Protein AF-A0A7Y5K9E3-F1 (afdb_monomer_lite)

Foldseek 3Di:
DVVVCCVALVVLLVLLCQLQVVLNVCLVVLQVQLVVLVVVLVPDPCVPDPVNVVSNVSSVVSVLSSLLSVLQSVVSSLCVVCRVVSCVVDSPNNRGPVVQLLSVLVSLLVVLLVQLVVLLVQLVVLVVCCVVDVVVSLVSVLRSLVSNLVSLVVSLVSVVSNLVSDDPVLSVCCVPPPPLNVVLVVLLNVLSVVLNVLSVVLNPDPHSVVSSVVSVVSSVVNVVSVVVNVVSSSCVSCVVPDDPVVDDDPDPVVVVVVVVVVVVVVVVVVVVVCCVPPPPPDDPPDD

Sequence (287 aa):
PLLFLQVLYGQFFYSSSIIVGAPWFLVIVFLTLAYYGFYLVAFKQDVHSTRTGWLLVLSLALIFVIGFFYSNNLTLMLTPEKWAAKYHTDPSGWNLNLSEATLVARFLHFMVAALAIGSLFVAFVGLLHWKKDAGHARFLIRFGGRGFLYLTMLQIAVGLWFLISLPREKMMLYMGQNLLATVALFIGIMGALAAIFVMMEALRKHDPRKGFYLASGMALLIVVFMAIMREILQDAYLAEYFKPANFAVKTQWDVLVLFLALFLGGVGLWLAMIKRYFFSPKLRVES

Radius of gyration: 22.68 Å; chains: 1; bounding box: 57×47×74 Å

pLDDT: mean 91.34, std 10.44, range [37.12, 98.62]

Secondary structure (DSSP, 8-state):
-HHHHHHHHHHHHHHHHHHTHHHHHHHHHHHHHHHHHHHHHHT-S-TT-HHHHHHHHHHHHHHHHHHHHHHHHHHHHT-GGGHHHHHHH-TTS----TT-TTHHHHHHHHHHHHHHHHHHHHHHHHHHHTTT-HHHHHHHHHHHHHHHHHHHHHHHHHHHHHHHHS-HHHHHGGGTTSHHHHHHHHHHHHHHHHHHHHHHHHHHSS--HHHHHHHHHHHHHHHHHHHHHHHHHHHHHHTTT--GGGS-----HHHHHHHHHHHHHHHHHHHHHHIIIIISPP-----

Structure (mmCIF, N/CA/C/O backbone):
data_AF-A0A7Y5K9E3-F1
#
_entry.id   AF-A0A7Y5K9E3-F1
#
loop_
_atom_site.group_PDB
_atom_site.id
_atom_site.type_symbol
_atom_site.label_atom_id
_atom_site.label_alt_id
_atom_site.label_comp_id
_atom_site.label_asym_id
_atom_site.label_entity_id
_atom_site.label_seq_id
_atom_site.pdbx_PDB_ins_code
_atom_site.Cartn_x
_atom_site.Cartn_y
_atom_site.Cartn_z
_atom_site.occupancy
_atom_site.B_iso_or_equiv
_atom_site.auth_seq_id
_atom_site.auth_comp_id
_atom_site.auth_asym_id
_atom_site.auth_atom_id
_atom_site.pdbx_PDB_model_num
ATOM 1 N N . PRO A 1 1 ? 5.024 -14.857 1.537 1.00 60.78 1 PRO A N 1
ATOM 2 C CA . PRO A 1 1 ? 4.987 -13.796 0.495 1.00 60.78 1 PRO A CA 1
ATOM 3 C C . PRO A 1 1 ? 6.355 -13.520 -0.142 1.00 60.78 1 PRO A C 1
ATOM 5 O O . PRO A 1 1 ? 6.481 -13.691 -1.346 1.00 60.78 1 PRO A O 1
ATOM 8 N N . LEU A 1 2 ? 7.376 -13.158 0.651 1.00 71.69 2 LEU A N 1
ATOM 9 C CA . LEU A 1 2 ? 8.717 -12.845 0.131 1.00 71.69 2 LEU A CA 1
ATOM 10 C C . LEU A 1 2 ? 9.363 -14.042 -0.587 1.00 71.69 2 LEU A C 1
ATOM 12 O O . LEU A 1 2 ? 9.944 -13.871 -1.646 1.00 71.69 2 LEU A O 1
ATOM 16 N N . LEU A 1 3 ? 9.161 -15.257 -0.066 1.00 71.62 3 LEU A N 1
ATOM 17 C CA . LEU A 1 3 ? 9.642 -16.497 -0.683 1.00 71.62 3 LEU A CA 1
ATOM 18 C C . LEU A 1 3 ? 9.066 -16.708 -2.096 1.00 71.62 3 LEU A C 1
ATOM 20 O O . LEU A 1 3 ? 9.810 -17.008 -3.017 1.00 71.62 3 LEU A O 1
ATOM 24 N N . PHE A 1 4 ? 7.767 -16.466 -2.303 1.00 76.69 4 PHE A N 1
ATOM 25 C CA . PHE A 1 4 ? 7.158 -16.549 -3.639 1.00 76.69 4 PHE A CA 1
ATOM 26 C C . PHE A 1 4 ? 7.681 -15.460 -4.582 1.00 76.69 4 PHE A C 1
ATOM 28 O O . PHE A 1 4 ? 7.971 -15.742 -5.741 1.00 76.69 4 PHE A O 1
ATOM 35 N N . LEU A 1 5 ? 7.853 -14.231 -4.079 1.00 80.50 5 LEU A N 1
ATOM 36 C CA . LEU A 1 5 ? 8.451 -13.141 -4.852 1.00 80.50 5 LEU A CA 1
ATOM 37 C C . LEU A 1 5 ? 9.888 -13.481 -5.271 1.00 80.50 5 LEU A C 1
ATOM 39 O O . LEU A 1 5 ? 10.264 -13.216 -6.403 1.00 80.50 5 LEU A O 1
ATOM 43 N N . GLN A 1 6 ? 10.671 -14.097 -4.384 1.00 80.38 6 GLN A N 1
ATOM 44 C CA . GLN A 1 6 ? 12.040 -14.526 -4.670 1.00 80.38 6 GLN A CA 1
ATOM 45 C C . GLN A 1 6 ? 12.098 -15.679 -5.674 1.00 80.38 6 GLN A C 1
ATOM 47 O O . GLN A 1 6 ? 12.986 -15.694 -6.517 1.00 80.38 6 GLN A O 1
ATOM 52 N N . VAL A 1 7 ? 11.155 -16.621 -5.618 1.00 80.00 7 VAL A N 1
ATOM 53 C CA . VAL A 1 7 ? 11.092 -17.727 -6.584 1.00 80.00 7 VAL A CA 1
ATOM 54 C C . VAL A 1 7 ? 10.730 -17.224 -7.984 1.00 80.00 7 VAL A C 1
ATOM 56 O O . VAL A 1 7 ? 11.320 -17.672 -8.960 1.00 80.00 7 VAL A O 1
ATOM 59 N N . LEU A 1 8 ? 9.779 -16.290 -8.093 1.00 81.50 8 LEU A N 1
ATOM 60 C CA . LEU A 1 8 ? 9.275 -15.820 -9.390 1.00 81.50 8 LEU A CA 1
ATOM 61 C C . LEU A 1 8 ? 10.091 -14.661 -9.978 1.00 81.50 8 LEU A C 1
ATOM 63 O O . LEU A 1 8 ? 10.344 -14.622 -11.177 1.00 81.50 8 LEU A O 1
ATOM 67 N N . TYR A 1 9 ? 10.504 -13.714 -9.138 1.00 87.06 9 TYR A N 1
ATOM 68 C CA . TYR A 1 9 ? 11.128 -12.452 -9.542 1.00 87.06 9 TYR A CA 1
ATOM 69 C C . TYR A 1 9 ? 12.437 -12.193 -8.782 1.00 87.06 9 TYR A C 1
ATOM 71 O O . TYR A 1 9 ? 12.834 -11.041 -8.603 1.00 87.06 9 TYR A O 1
ATOM 79 N N . GLY A 1 10 ? 13.118 -13.251 -8.326 1.00 86.38 10 GLY A N 1
ATOM 80 C CA . GLY A 1 10 ? 14.333 -13.161 -7.514 1.00 86.38 10 GLY A CA 1
ATOM 81 C C . GLY A 1 10 ? 15.403 -12.274 -8.135 1.00 86.38 10 GLY A C 1
ATOM 82 O O . GLY A 1 10 ? 15.883 -11.363 -7.472 1.00 86.38 10 GLY A O 1
ATOM 83 N N . GLN A 1 11 ? 15.700 -12.454 -9.422 1.00 89.25 11 GLN A N 1
ATOM 84 C CA . GLN A 1 11 ? 16.669 -11.637 -10.158 1.00 89.25 11 GLN A CA 1
ATOM 85 C C . GLN A 1 11 ? 16.326 -10.140 -10.168 1.00 89.25 11 GLN A C 1
ATOM 87 O O . GLN A 1 11 ? 17.229 -9.309 -10.167 1.00 89.25 11 GLN A O 1
ATOM 92 N N . PHE A 1 12 ? 15.038 -9.788 -10.136 1.00 92.88 12 PHE A N 1
ATOM 93 C CA . PHE A 1 12 ? 14.605 -8.394 -10.092 1.00 92.88 12 PHE A CA 1
ATOM 94 C C . PHE A 1 12 ? 14.685 -7.829 -8.685 1.00 92.88 12 PHE A C 1
ATOM 96 O O . PHE A 1 12 ? 15.255 -6.762 -8.466 1.00 92.88 12 PHE A O 1
ATOM 103 N N . PHE A 1 13 ? 14.140 -8.573 -7.728 1.00 92.19 13 PHE A N 1
ATOM 104 C CA . PHE A 1 13 ? 14.055 -8.138 -6.346 1.00 92.19 13 PHE A CA 1
ATOM 105 C C . PHE A 1 13 ? 15.434 -8.040 -5.681 1.00 92.19 13 PHE A C 1
ATOM 107 O O . PHE A 1 13 ? 15.695 -7.091 -4.949 1.00 92.19 13 PHE A O 1
ATOM 114 N N . TYR A 1 14 ? 16.337 -8.991 -5.948 1.00 91.94 14 TYR A N 1
ATOM 115 C CA . TYR A 1 14 ? 17.681 -8.977 -5.366 1.00 91.94 14 TYR A CA 1
ATOM 116 C C . TYR A 1 14 ? 18.523 -7.826 -5.917 1.00 91.94 14 TYR A C 1
ATOM 118 O O . TYR A 1 14 ? 19.145 -7.101 -5.143 1.00 91.94 14 TYR A O 1
ATOM 126 N N . SER A 1 15 ? 18.509 -7.620 -7.238 1.00 93.62 15 SER A N 1
ATOM 127 C CA . SER A 1 15 ? 19.268 -6.537 -7.869 1.00 93.62 15 SER A CA 1
ATOM 128 C C . SER A 1 15 ? 18.779 -5.165 -7.414 1.00 93.62 15 SER A C 1
ATOM 130 O O . SER A 1 15 ? 19.596 -4.319 -7.048 1.00 93.62 15 SER A O 1
ATOM 132 N N . SER A 1 16 ? 17.460 -4.946 -7.349 1.00 94.69 16 SER A N 1
ATOM 133 C CA . SER A 1 16 ? 16.925 -3.686 -6.833 1.00 94.69 16 SER A CA 1
ATOM 134 C C . SER A 1 16 ? 17.296 -3.477 -5.361 1.00 94.69 16 SER A C 1
ATOM 136 O O . SER A 1 16 ? 17.734 -2.386 -4.999 1.00 94.69 16 SER A O 1
ATOM 138 N N . SER A 1 17 ? 17.219 -4.526 -4.533 1.00 93.38 17 SER A N 1
ATOM 139 C CA . SER A 1 17 ? 17.590 -4.465 -3.115 1.00 93.38 17 SER A CA 1
ATOM 140 C C . SER A 1 17 ? 19.067 -4.142 -2.895 1.00 93.38 17 SER A C 1
ATOM 142 O O . SER A 1 17 ? 19.371 -3.438 -1.939 1.00 93.38 17 SER A O 1
ATOM 144 N N . ILE A 1 18 ? 19.977 -4.610 -3.758 1.00 94.00 18 ILE A N 1
ATOM 145 C CA . ILE A 1 18 ? 21.410 -4.276 -3.675 1.00 94.00 18 ILE A CA 1
ATOM 146 C C . ILE A 1 18 ? 21.635 -2.781 -3.935 1.00 94.00 18 ILE A C 1
ATOM 148 O O . ILE A 1 18 ? 22.363 -2.129 -3.188 1.00 94.00 18 ILE A O 1
ATOM 152 N N . ILE A 1 19 ? 20.972 -2.213 -4.947 1.00 94.94 19 ILE A N 1
ATOM 153 C CA . ILE A 1 19 ? 21.117 -0.792 -5.306 1.00 94.94 19 ILE A CA 1
ATOM 154 C C . ILE A 1 19 ? 20.653 0.130 -4.166 1.00 94.94 19 ILE A C 1
ATOM 156 O O . ILE A 1 19 ? 21.254 1.181 -3.937 1.00 94.94 19 ILE A O 1
ATOM 160 N N . VAL A 1 20 ? 19.617 -0.275 -3.422 1.00 95.81 20 VAL A N 1
ATOM 161 C CA . VAL A 1 20 ? 19.128 0.427 -2.219 1.00 95.81 20 VAL A CA 1
ATOM 162 C C . VAL A 1 20 ? 19.513 -0.287 -0.917 1.00 95.81 20 VAL A C 1
ATOM 164 O O . VAL A 1 20 ? 18.763 -0.249 0.062 1.00 95.81 20 VAL A O 1
ATOM 167 N N . GLY A 1 21 ? 20.672 -0.952 -0.896 1.00 95.19 21 GLY A N 1
ATOM 168 C CA . GLY A 1 21 ? 21.091 -1.826 0.201 1.00 95.19 21 GLY A CA 1
ATOM 169 C C . GLY A 1 21 ? 21.066 -1.165 1.580 1.00 95.19 21 GLY A C 1
ATOM 170 O O . GLY A 1 21 ? 20.554 -1.756 2.531 1.00 95.19 21 GLY A O 1
ATOM 171 N N . ALA A 1 22 ? 21.544 0.075 1.709 1.00 95.62 22 ALA A N 1
ATOM 172 C CA . ALA A 1 22 ? 21.582 0.758 3.003 1.00 95.62 22 ALA A CA 1
ATOM 173 C C . ALA A 1 22 ? 20.168 1.064 3.553 1.00 95.62 22 ALA A C 1
ATOM 175 O O . ALA A 1 22 ? 19.856 0.603 4.657 1.00 95.62 22 ALA A O 1
ATOM 176 N N . PRO A 1 23 ? 19.260 1.724 2.800 1.00 95.56 23 PRO A N 1
ATOM 177 C CA . PRO A 1 23 ? 17.845 1.819 3.162 1.00 95.56 23 PRO A CA 1
ATOM 178 C C . PRO A 1 23 ? 17.195 0.465 3.469 1.00 95.56 23 PRO A C 1
ATOM 180 O O . PRO A 1 23 ? 16.407 0.361 4.408 1.00 95.56 23 PRO A O 1
ATOM 183 N N . TRP A 1 24 ? 17.540 -0.585 2.716 1.00 93.69 24 TRP A N 1
ATOM 184 C CA . TRP A 1 24 ? 16.993 -1.926 2.918 1.00 93.69 24 TRP A CA 1
ATOM 185 C C . TRP A 1 24 ? 17.370 -2.517 4.283 1.00 93.69 24 TRP A C 1
ATOM 187 O O . TRP A 1 24 ? 16.498 -3.022 4.989 1.00 93.69 24 TRP A O 1
ATOM 197 N N . PHE A 1 25 ? 18.630 -2.396 4.714 1.00 93.94 25 PHE A N 1
ATOM 198 C CA . PHE A 1 25 ? 19.047 -2.831 6.054 1.00 93.94 25 PHE A CA 1
ATOM 199 C C . PHE A 1 25 ? 18.438 -1.974 7.171 1.00 93.94 25 PHE A C 1
ATOM 201 O O . PHE A 1 25 ? 18.040 -2.504 8.214 1.00 93.94 25 PHE A O 1
ATOM 208 N N . LEU A 1 26 ? 18.290 -0.664 6.946 1.00 96.88 26 LEU A N 1
ATOM 209 C CA . LEU A 1 26 ? 17.667 0.247 7.912 1.00 96.88 26 LEU A CA 1
ATOM 210 C C . LEU A 1 26 ? 16.204 -0.089 8.210 1.00 96.88 26 LEU A C 1
ATOM 212 O O . LEU A 1 26 ? 15.725 0.260 9.288 1.00 96.88 26 LEU A O 1
ATOM 216 N N . VAL A 1 27 ? 15.508 -0.816 7.327 1.00 96.38 27 VAL A N 1
ATOM 217 C CA . VAL A 1 27 ? 14.154 -1.320 7.605 1.00 96.38 27 VAL A CA 1
ATOM 218 C C . VAL A 1 27 ? 14.109 -2.077 8.932 1.00 96.38 27 VAL A C 1
ATOM 220 O O . VAL A 1 27 ? 13.197 -1.844 9.720 1.00 96.38 27 VAL A O 1
ATOM 223 N N . ILE A 1 28 ? 15.086 -2.946 9.214 1.00 95.69 28 ILE A N 1
ATOM 224 C CA . ILE A 1 28 ? 15.110 -3.745 10.451 1.00 95.69 28 ILE A CA 1
ATOM 225 C C . ILE A 1 28 ? 15.300 -2.836 11.670 1.00 95.69 28 ILE A C 1
ATOM 227 O O . ILE A 1 28 ? 14.608 -2.993 12.680 1.00 95.69 28 ILE A O 1
ATOM 231 N N . VAL A 1 29 ? 16.200 -1.856 11.563 1.00 97.56 29 VAL A N 1
ATOM 232 C CA . VAL A 1 29 ? 16.480 -0.887 12.631 1.00 97.56 29 VAL A CA 1
ATOM 233 C C . VAL A 1 29 ? 15.234 -0.056 12.931 1.00 97.56 29 VAL A C 1
ATOM 235 O O . VAL A 1 29 ? 14.782 -0.005 14.074 1.00 97.56 29 VAL A O 1
ATOM 238 N N . PHE A 1 30 ? 14.626 0.542 11.907 1.00 98.12 30 PHE A N 1
ATOM 239 C CA . PHE A 1 30 ? 13.433 1.373 12.059 1.00 98.12 30 PHE A CA 1
ATOM 240 C C . PHE A 1 30 ? 12.228 0.574 12.538 1.00 98.12 30 PHE A C 1
ATOM 242 O O . PHE A 1 30 ? 11.471 1.069 13.369 1.00 98.12 30 PHE A O 1
ATOM 249 N N . LEU A 1 31 ? 12.076 -0.672 12.084 1.00 97.69 31 LEU A N 1
ATOM 250 C CA . LEU A 1 31 ? 11.005 -1.550 12.542 1.00 97.69 31 LEU A CA 1
ATOM 251 C C . LEU A 1 31 ? 11.158 -1.844 14.033 1.00 97.69 31 LEU A C 1
ATOM 253 O O . LEU A 1 31 ? 10.194 -1.720 14.785 1.00 97.69 31 LEU A O 1
ATOM 257 N N . THR A 1 32 ? 12.375 -2.174 14.466 1.00 97.62 32 THR A N 1
ATOM 258 C CA . THR A 1 32 ? 12.688 -2.430 15.875 1.00 97.62 32 THR A CA 1
ATOM 259 C C . THR A 1 32 ? 12.351 -1.208 16.726 1.00 97.62 32 THR A C 1
ATOM 261 O O . THR A 1 32 ? 11.576 -1.315 17.676 1.00 97.62 32 THR A O 1
ATOM 264 N N . LEU A 1 33 ? 12.849 -0.028 16.345 1.00 97.62 33 LEU A N 1
ATOM 265 C CA . LEU A 1 33 ? 12.574 1.225 17.053 1.00 97.62 33 LEU A CA 1
ATOM 266 C C . LEU A 1 33 ? 11.075 1.558 17.100 1.00 97.62 33 LEU A C 1
ATOM 268 O O . LEU A 1 33 ? 10.573 1.945 18.156 1.00 97.62 33 LEU A O 1
ATOM 272 N N . ALA A 1 34 ? 10.348 1.361 15.996 1.00 97.38 34 ALA A N 1
ATOM 273 C CA . ALA A 1 34 ? 8.907 1.588 15.940 1.00 97.38 34 ALA A CA 1
ATOM 274 C C . ALA A 1 34 ? 8.147 0.664 16.903 1.00 97.38 34 ALA A C 1
ATOM 276 O O . ALA A 1 34 ? 7.291 1.134 17.650 1.00 97.38 34 ALA A O 1
ATOM 277 N N . TYR A 1 35 ? 8.484 -0.630 16.947 1.00 96.06 35 TYR A N 1
ATOM 278 C CA . TYR A 1 35 ? 7.860 -1.570 17.884 1.00 96.06 35 TYR A CA 1
ATOM 279 C C . TYR A 1 35 ? 8.147 -1.219 19.341 1.00 96.06 35 TYR A C 1
ATOM 281 O O . TYR A 1 35 ? 7.222 -1.232 20.151 1.00 96.06 35 TYR A O 1
ATOM 289 N N . TYR A 1 36 ? 9.388 -0.861 19.683 1.00 95.19 36 TYR A N 1
ATOM 290 C CA . TYR A 1 36 ? 9.697 -0.381 21.031 1.00 95.19 36 TYR A CA 1
ATOM 291 C C . TYR A 1 36 ? 8.867 0.854 21.386 1.00 95.19 36 TYR A C 1
ATOM 293 O O . TYR A 1 36 ? 8.292 0.908 22.471 1.00 95.19 36 TYR A O 1
ATOM 301 N N . GLY A 1 37 ? 8.742 1.812 20.467 1.00 94.56 37 GLY A N 1
ATOM 302 C CA . GLY A 1 37 ? 7.892 2.981 20.663 1.00 94.56 37 GLY A CA 1
ATOM 303 C C . GLY A 1 37 ? 6.418 2.619 20.880 1.00 94.56 37 GLY A C 1
ATOM 304 O O . GLY A 1 37 ? 5.815 3.094 21.843 1.00 94.56 37 GLY A O 1
ATOM 305 N N . PHE A 1 38 ? 5.855 1.708 20.077 1.00 94.06 38 PHE A N 1
ATOM 306 C CA . PHE A 1 38 ? 4.488 1.216 20.274 1.00 94.06 38 PHE A CA 1
ATOM 307 C C . PHE A 1 38 ? 4.305 0.496 21.613 1.00 94.06 38 PHE A C 1
ATOM 309 O O . PHE A 1 38 ? 3.308 0.740 22.290 1.00 94.06 38 PHE A O 1
ATOM 316 N N . TYR A 1 39 ? 5.258 -0.335 22.043 1.00 92.38 39 TYR A N 1
ATOM 317 C CA . TYR A 1 39 ? 5.188 -1.000 23.347 1.00 92.38 39 TYR A CA 1
ATOM 318 C C . TYR A 1 39 ? 5.276 -0.009 24.508 1.00 92.38 39 TYR A C 1
ATOM 320 O O . TYR A 1 39 ? 4.501 -0.112 25.458 1.00 92.38 39 TYR A O 1
ATOM 328 N N . LEU A 1 40 ? 6.160 0.987 24.424 1.00 91.25 40 LEU A N 1
ATOM 329 C CA . LEU A 1 40 ? 6.262 2.038 25.439 1.00 91.25 40 LEU A CA 1
ATOM 330 C C . LEU A 1 40 ? 4.966 2.844 25.565 1.00 91.25 40 LEU A C 1
ATOM 332 O O . LEU A 1 40 ? 4.612 3.252 26.669 1.00 91.25 40 LEU A O 1
ATOM 336 N N . VAL A 1 41 ? 4.258 3.068 24.456 1.00 90.19 41 VAL A N 1
ATOM 337 C CA . VAL A 1 41 ? 2.938 3.713 24.464 1.00 90.19 41 VAL A CA 1
ATOM 338 C C . VAL A 1 41 ? 1.874 2.775 25.039 1.00 90.19 41 VAL A C 1
ATOM 340 O O . VAL A 1 41 ? 1.098 3.196 25.890 1.00 90.19 41 VAL A O 1
ATOM 343 N N . ALA A 1 42 ? 1.852 1.507 24.622 1.00 87.81 42 ALA A N 1
ATOM 344 C CA . ALA A 1 42 ? 0.820 0.546 25.006 1.00 87.81 42 ALA A CA 1
ATOM 345 C C . ALA A 1 42 ? 0.863 0.140 26.491 1.00 87.81 42 ALA A C 1
ATOM 347 O O . ALA A 1 42 ? -0.185 -0.103 27.082 1.00 87.81 42 ALA A O 1
ATOM 348 N N . PHE A 1 43 ? 2.053 0.062 27.097 1.00 85.75 43 PHE A N 1
ATOM 349 C CA . PHE A 1 43 ? 2.223 -0.343 28.501 1.00 85.75 43 PHE A CA 1
ATOM 350 C C . PHE A 1 43 ? 2.290 0.829 29.488 1.00 85.75 43 PHE A C 1
ATOM 352 O O . PHE A 1 43 ? 2.373 0.611 30.698 1.00 85.75 43 PHE A O 1
ATOM 359 N N . LYS A 1 44 ? 2.255 2.077 29.010 1.00 82.56 44 LYS A N 1
ATOM 360 C CA . LYS A 1 44 ? 2.213 3.243 29.894 1.00 82.56 44 LYS A CA 1
ATOM 361 C C . LYS A 1 44 ? 0.813 3.456 30.463 1.00 82.56 44 LYS A C 1
ATOM 363 O O . LYS A 1 44 ? -0.171 3.440 29.736 1.00 82.56 44 LYS A O 1
ATOM 368 N N . GLN A 1 45 ? 0.749 3.745 31.762 1.00 67.00 45 GLN A N 1
ATOM 369 C CA . GLN A 1 45 ? -0.505 4.066 32.453 1.00 67.00 45 GLN A CA 1
ATOM 370 C C . GLN A 1 45 ? -0.982 5.505 32.190 1.00 67.00 45 GLN A C 1
ATOM 372 O O . GLN A 1 45 ? -2.181 5.765 32.215 1.00 67.00 45 GLN A O 1
ATOM 377 N N . ASP A 1 46 ? -0.064 6.430 31.888 1.00 71.31 46 ASP A N 1
ATOM 378 C CA . ASP A 1 46 ? -0.394 7.823 31.569 1.00 71.31 46 ASP A CA 1
ATOM 379 C C . ASP A 1 46 ? -0.539 8.031 30.052 1.00 71.31 46 ASP A C 1
ATOM 381 O O . ASP A 1 46 ? 0.403 8.386 29.327 1.00 71.31 46 ASP A O 1
ATOM 385 N N . VAL A 1 47 ? -1.753 7.761 29.577 1.00 66.62 47 VAL A N 1
ATOM 386 C CA . VAL A 1 47 ? -2.150 7.834 28.164 1.00 66.62 47 VAL A CA 1
ATOM 387 C C . VAL A 1 47 ? -2.259 9.289 27.675 1.00 66.62 47 VAL A C 1
ATOM 389 O O . VAL A 1 47 ? -2.340 9.521 26.473 1.00 66.62 47 VAL A O 1
ATOM 392 N N . HIS A 1 48 ? -2.268 10.289 28.567 1.00 74.12 48 HIS A N 1
ATOM 393 C CA . HIS A 1 48 ? -2.527 11.695 28.211 1.00 74.12 48 HIS A CA 1
ATOM 394 C C . HIS A 1 48 ? -1.265 12.567 28.171 1.00 74.12 48 HIS A C 1
ATOM 396 O O . HIS A 1 48 ? -1.327 13.742 27.813 1.00 74.12 48 HIS A O 1
ATOM 402 N N . SER A 1 49 ? -0.095 11.997 28.463 1.00 84.94 49 SER A N 1
ATOM 403 C CA . SER A 1 49 ? 1.172 12.719 28.363 1.00 84.94 49 SER A CA 1
ATOM 404 C C . SER A 1 49 ? 1.521 13.094 26.913 1.00 84.94 49 SER A C 1
ATOM 406 O O . SER A 1 49 ? 1.608 12.231 26.033 1.00 84.94 49 SER A O 1
ATOM 408 N N . THR A 1 50 ? 1.862 14.367 26.677 1.00 86.00 50 THR A N 1
ATOM 409 C CA . THR A 1 50 ? 2.370 14.887 25.388 1.00 86.00 50 THR A CA 1
ATOM 410 C C . THR A 1 50 ? 3.548 14.070 24.852 1.00 86.00 50 THR A C 1
ATOM 412 O O . THR A 1 50 ? 3.674 13.850 23.647 1.00 86.00 50 THR A O 1
ATOM 415 N N . ARG A 1 51 ? 4.404 13.554 25.745 1.00 87.19 51 ARG A N 1
ATOM 416 C CA . ARG A 1 51 ? 5.543 12.703 25.375 1.00 87.19 51 ARG A CA 1
ATOM 417 C C . ARG A 1 51 ? 5.089 11.370 24.778 1.00 87.19 51 ARG A C 1
ATOM 419 O O . ARG A 1 51 ? 5.696 10.904 23.820 1.00 87.19 51 ARG A O 1
ATOM 426 N N . THR A 1 52 ? 4.035 10.766 25.325 1.00 87.69 52 THR A N 1
ATOM 427 C CA . THR A 1 52 ? 3.443 9.525 24.801 1.00 87.69 52 THR A CA 1
ATOM 428 C C . THR A 1 52 ? 2.871 9.758 23.398 1.00 87.69 52 THR A C 1
ATOM 430 O O . THR A 1 52 ? 3.101 8.946 22.505 1.00 87.69 52 THR A O 1
ATOM 433 N N . GLY A 1 53 ? 2.231 10.912 23.169 1.00 89.19 53 GLY A N 1
ATOM 434 C CA . GLY A 1 53 ? 1.767 11.328 21.841 1.00 89.19 53 GLY A CA 1
ATOM 435 C C . GLY A 1 53 ? 2.901 11.449 20.815 1.00 89.19 53 GLY A C 1
ATOM 436 O O . GLY A 1 53 ? 2.828 10.846 19.745 1.00 89.19 53 GLY A O 1
ATOM 437 N N . TRP A 1 54 ? 3.990 12.149 21.151 1.00 92.50 54 TRP A N 1
ATOM 438 C CA . TRP A 1 54 ? 5.152 12.267 20.256 1.00 92.50 54 TRP A CA 1
ATOM 439 C C . TRP A 1 54 ? 5.831 10.927 19.962 1.00 92.50 54 TRP A C 1
ATOM 441 O O . TRP A 1 54 ? 6.240 10.694 18.827 1.00 92.50 54 TRP A O 1
ATOM 451 N N . LEU A 1 55 ? 5.919 10.025 20.946 1.00 93.44 55 LEU A N 1
ATOM 452 C CA . LEU A 1 55 ? 6.448 8.674 20.734 1.00 93.44 55 LEU A CA 1
ATOM 453 C C . LEU A 1 55 ? 5.591 7.874 19.746 1.00 93.44 55 LEU A C 1
ATOM 455 O O . LEU A 1 55 ? 6.140 7.186 18.885 1.00 93.44 55 LEU A O 1
ATOM 459 N N . LEU A 1 56 ? 4.263 7.988 19.828 1.00 93.12 56 LEU A N 1
ATOM 460 C CA . LEU A 1 56 ? 3.353 7.351 18.877 1.00 93.12 56 LEU A CA 1
ATOM 461 C C . LEU A 1 56 ? 3.548 7.909 17.461 1.00 93.12 56 LEU A C 1
ATOM 463 O O . LEU A 1 56 ? 3.672 7.136 16.513 1.00 93.12 56 LEU A O 1
ATOM 467 N N . VAL A 1 57 ? 3.617 9.238 17.325 1.00 95.06 57 VAL A N 1
ATOM 468 C CA . VAL A 1 57 ? 3.844 9.910 16.035 1.00 95.06 57 VAL A CA 1
ATOM 469 C C . VAL A 1 57 ? 5.181 9.492 15.428 1.00 95.06 57 VAL A C 1
ATOM 471 O O . VAL A 1 57 ? 5.224 9.141 14.253 1.00 95.06 57 VAL A O 1
ATOM 474 N N . LEU A 1 58 ? 6.255 9.461 16.222 1.00 96.50 58 LEU A N 1
ATOM 475 C CA . LEU A 1 58 ? 7.569 9.011 15.765 1.00 96.50 58 LEU A CA 1
ATOM 476 C C . LEU A 1 58 ? 7.541 7.545 15.316 1.00 96.50 58 LEU A C 1
ATOM 478 O O . LEU A 1 58 ? 8.052 7.219 14.248 1.00 96.50 58 LEU A O 1
ATOM 482 N N . SER A 1 59 ? 6.907 6.668 16.097 1.00 96.81 59 SER A N 1
ATOM 483 C CA . SER A 1 59 ? 6.780 5.244 15.756 1.00 96.81 59 SER A CA 1
ATOM 484 C C . SER A 1 59 ? 6.024 5.060 14.441 1.00 96.81 59 SER A C 1
ATOM 486 O O . SER A 1 59 ? 6.452 4.296 13.580 1.00 96.81 59 SER A O 1
ATOM 488 N N . LEU A 1 60 ? 4.940 5.815 14.242 1.00 95.75 60 LEU A N 1
ATOM 489 C CA . LEU A 1 60 ? 4.187 5.809 12.993 1.00 95.75 60 LEU A CA 1
ATOM 490 C C . LEU A 1 60 ? 5.016 6.360 11.823 1.00 95.75 60 LEU A C 1
ATOM 492 O O . LEU A 1 60 ? 5.014 5.765 10.748 1.00 95.75 60 LEU A O 1
ATOM 496 N N . ALA A 1 61 ? 5.764 7.445 12.032 1.00 97.44 61 ALA A N 1
ATOM 497 C CA . ALA A 1 61 ? 6.641 8.022 11.017 1.00 97.44 61 ALA A CA 1
ATOM 498 C C . ALA A 1 61 ? 7.705 7.017 10.549 1.00 97.44 61 ALA A C 1
ATOM 500 O O . ALA A 1 61 ? 7.934 6.890 9.349 1.00 97.44 61 ALA A O 1
ATOM 501 N N . LEU A 1 62 ? 8.292 6.238 11.463 1.00 98.06 62 LEU A N 1
ATOM 502 C CA . LEU A 1 62 ? 9.231 5.167 11.115 1.00 98.06 62 LEU A CA 1
ATOM 503 C C . LEU A 1 62 ? 8.580 4.084 10.238 1.00 98.06 62 LEU A C 1
ATOM 505 O O . LEU A 1 62 ? 9.188 3.647 9.262 1.00 98.06 62 LEU A O 1
ATOM 509 N N . ILE A 1 63 ? 7.329 3.694 10.515 1.00 97.81 63 ILE A N 1
ATOM 510 C CA . ILE A 1 63 ? 6.579 2.760 9.654 1.00 97.81 63 ILE A CA 1
ATOM 511 C C . ILE A 1 63 ? 6.339 3.355 8.257 1.00 97.81 63 ILE A C 1
ATOM 513 O O . ILE A 1 63 ? 6.479 2.652 7.255 1.00 97.81 63 ILE A O 1
ATOM 517 N N . PHE A 1 64 ? 6.039 4.653 8.165 1.00 97.31 64 PHE A N 1
ATOM 518 C CA . PHE A 1 64 ? 5.901 5.346 6.879 1.00 97.31 64 PHE A CA 1
ATOM 519 C C . PHE A 1 64 ? 7.223 5.388 6.101 1.00 97.31 64 PHE A C 1
ATOM 521 O O . PHE A 1 64 ? 7.228 5.121 4.900 1.00 97.31 64 PHE A O 1
ATOM 528 N N . VAL A 1 65 ? 8.349 5.649 6.772 1.00 97.88 65 VAL A N 1
ATOM 529 C CA . VAL A 1 65 ? 9.687 5.604 6.154 1.00 97.88 65 VAL A CA 1
ATOM 530 C C . VAL A 1 65 ? 9.986 4.208 5.605 1.00 97.88 65 VAL A C 1
ATOM 532 O O . VAL A 1 65 ? 10.460 4.081 4.476 1.00 97.88 65 VAL A O 1
ATOM 535 N N . ILE A 1 66 ? 9.635 3.151 6.342 1.00 97.69 66 ILE A N 1
ATOM 536 C CA . ILE A 1 66 ? 9.753 1.773 5.849 1.00 97.69 66 ILE A CA 1
ATOM 537 C C . ILE A 1 66 ? 8.912 1.582 4.581 1.00 97.69 66 ILE A C 1
ATOM 539 O O . ILE A 1 66 ? 9.425 1.090 3.576 1.00 97.69 66 ILE A O 1
ATOM 543 N N . GLY A 1 67 ? 7.646 2.014 4.580 1.00 97.06 67 GLY A N 1
ATOM 544 C CA . GLY A 1 67 ? 6.789 1.953 3.391 1.00 97.06 67 GLY A CA 1
ATOM 545 C C . GLY A 1 67 ? 7.385 2.686 2.181 1.00 97.06 67 GLY A C 1
ATOM 546 O O . GLY A 1 67 ? 7.276 2.214 1.044 1.00 97.06 67 GLY A O 1
ATOM 547 N N . PHE A 1 68 ? 8.073 3.805 2.416 1.00 97.75 68 PHE A N 1
ATOM 548 C CA . PHE A 1 68 ? 8.760 4.569 1.377 1.00 97.75 68 PHE A CA 1
ATOM 549 C C . PHE A 1 68 ? 9.977 3.819 0.819 1.00 97.75 68 PHE A C 1
ATOM 551 O O . PHE A 1 68 ? 10.153 3.759 -0.401 1.00 97.75 68 PHE A O 1
ATOM 558 N N . PHE A 1 69 ? 10.781 3.181 1.674 1.00 97.44 69 PHE A N 1
ATOM 559 C CA . PHE A 1 69 ? 11.900 2.335 1.239 1.00 97.44 69 PHE A CA 1
ATOM 560 C C . PHE A 1 69 ? 11.424 1.129 0.426 1.00 97.44 69 PHE A C 1
ATOM 562 O O . PHE A 1 69 ? 11.979 0.849 -0.636 1.00 97.44 69 PHE A O 1
ATOM 569 N N . TYR A 1 70 ? 10.340 0.472 0.849 1.00 95.75 70 TYR A N 1
ATOM 570 C CA . TYR A 1 70 ? 9.719 -0.599 0.064 1.00 95.75 70 TYR A CA 1
ATOM 571 C C . TYR A 1 70 ? 9.217 -0.104 -1.295 1.00 95.75 70 TYR A C 1
ATOM 573 O O . TYR A 1 70 ? 9.422 -0.776 -2.302 1.00 95.75 70 TYR A O 1
ATOM 581 N N . SER A 1 71 ? 8.603 1.080 -1.350 1.00 96.69 71 SER A N 1
ATOM 582 C CA . SER A 1 71 ? 8.123 1.662 -2.610 1.00 96.69 71 SER A CA 1
ATOM 583 C C . SER A 1 71 ? 9.276 1.992 -3.564 1.00 96.69 71 SER A C 1
ATOM 585 O O . SER A 1 71 ? 9.170 1.742 -4.764 1.00 96.69 71 SER A O 1
ATOM 587 N N . ASN A 1 72 ? 10.405 2.478 -3.040 1.00 96.69 72 ASN A N 1
ATOM 588 C CA . ASN A 1 72 ? 11.628 2.677 -3.822 1.00 96.69 72 ASN A CA 1
ATOM 589 C C . ASN A 1 72 ? 12.165 1.354 -4.371 1.00 96.69 72 ASN A C 1
ATOM 591 O O . ASN A 1 72 ? 12.411 1.249 -5.569 1.00 96.69 72 ASN A O 1
ATOM 595 N N . ASN A 1 73 ? 12.289 0.332 -3.521 1.00 95.94 73 ASN A N 1
ATOM 596 C CA . ASN A 1 73 ? 12.798 -0.966 -3.951 1.00 95.94 73 ASN A CA 1
ATOM 597 C C . ASN A 1 73 ? 11.895 -1.600 -5.024 1.00 95.94 73 ASN A C 1
ATOM 599 O O . ASN A 1 73 ? 12.362 -2.002 -6.083 1.00 95.94 73 ASN A O 1
ATOM 603 N N . LEU A 1 74 ? 10.579 -1.628 -4.790 1.00 94.00 74 LEU A N 1
ATOM 604 C CA . LEU A 1 74 ? 9.619 -2.246 -5.707 1.00 94.00 74 LEU A CA 1
ATOM 605 C C . LEU A 1 74 ? 9.431 -1.464 -7.008 1.00 94.00 74 LEU A C 1
ATOM 607 O O . LEU A 1 74 ? 9.104 -2.066 -8.021 1.00 94.00 74 LEU A O 1
ATOM 611 N N . THR A 1 75 ? 9.594 -0.140 -7.016 1.00 95.44 75 THR A N 1
ATOM 612 C CA . THR A 1 75 ? 9.603 0.610 -8.284 1.00 95.44 75 THR A CA 1
ATOM 613 C C . THR A 1 75 ? 10.876 0.342 -9.071 1.00 95.44 75 THR A C 1
ATOM 615 O O . THR A 1 75 ? 10.795 0.137 -10.276 1.00 95.44 75 THR A O 1
ATOM 618 N N . LEU A 1 76 ? 12.025 0.265 -8.398 1.00 95.38 76 LEU A N 1
ATOM 619 C CA . LEU A 1 76 ? 13.297 -0.051 -9.038 1.00 95.38 76 LEU A CA 1
ATOM 620 C C . LEU A 1 76 ? 13.312 -1.480 -9.599 1.00 95.38 76 LEU A C 1
ATOM 622 O O . LEU A 1 76 ? 13.835 -1.700 -10.686 1.00 95.38 76 LEU A O 1
ATOM 626 N N . MET A 1 77 ? 12.673 -2.428 -8.907 1.00 94.88 77 MET A N 1
ATOM 627 C CA . MET A 1 77 ? 12.448 -3.800 -9.378 1.00 94.88 77 MET A CA 1
ATOM 628 C C . MET A 1 77 ? 11.745 -3.847 -10.748 1.00 94.88 77 MET A C 1
ATOM 630 O O . MET A 1 77 ? 11.986 -4.768 -11.521 1.00 94.88 77 MET A O 1
ATOM 634 N N . LEU A 1 78 ? 10.894 -2.860 -11.055 1.00 94.50 78 LEU A N 1
ATOM 635 C CA . LEU A 1 78 ? 10.144 -2.770 -12.315 1.00 94.50 78 LEU A CA 1
ATOM 636 C C . LEU A 1 78 ? 10.884 -2.023 -13.432 1.00 94.50 78 LEU A C 1
ATOM 638 O O . LEU A 1 78 ? 10.344 -1.929 -14.529 1.00 94.50 78 LEU A O 1
ATOM 642 N N . THR A 1 79 ? 12.075 -1.480 -13.167 1.00 93.62 79 THR A N 1
ATOM 643 C CA . THR A 1 79 ? 12.854 -0.710 -14.153 1.00 93.62 79 THR A CA 1
ATOM 644 C C . THR A 1 79 ? 14.298 -1.224 -14.262 1.00 93.62 79 THR A C 1
ATOM 646 O O . THR A 1 79 ? 15.227 -0.525 -13.824 1.00 93.62 79 THR A O 1
ATOM 649 N N . PRO A 1 80 ? 14.519 -2.452 -14.780 1.00 94.06 80 PRO A N 1
ATOM 650 C CA . PRO A 1 80 ? 15.850 -3.049 -14.920 1.00 94.06 80 PRO A CA 1
ATOM 651 C C . PRO A 1 80 ? 16.835 -2.210 -15.734 1.00 94.06 80 PRO A C 1
ATOM 653 O O . PRO A 1 80 ? 18.030 -2.187 -15.439 1.00 94.06 80 PRO A O 1
ATOM 656 N N . GLU A 1 81 ? 16.333 -1.451 -16.706 1.00 93.56 81 GLU A N 1
ATOM 657 C CA . GLU A 1 81 ? 17.104 -0.547 -17.554 1.00 93.56 81 GLU A CA 1
ATOM 658 C C . GLU A 1 81 ? 17.893 0.509 -16.765 1.00 93.56 81 GLU A C 1
ATOM 660 O O . GLU A 1 81 ? 18.931 0.984 -17.223 1.00 93.56 81 GLU A O 1
ATOM 665 N N . LYS A 1 82 ? 17.443 0.862 -15.553 1.00 92.81 82 LYS A N 1
ATOM 666 C CA . LYS A 1 82 ? 18.084 1.890 -14.716 1.00 92.81 82 LYS A CA 1
ATOM 667 C C . LYS A 1 82 ? 19.219 1.344 -13.846 1.00 92.81 82 LYS A C 1
ATOM 669 O O . LYS A 1 82 ? 19.973 2.133 -13.275 1.00 92.81 82 LYS A O 1
ATOM 674 N N . TRP A 1 83 ? 19.331 0.025 -13.688 1.00 94.50 83 TRP A N 1
ATOM 675 C CA . TRP A 1 83 ? 20.173 -0.577 -12.651 1.00 94.50 83 TRP A CA 1
ATOM 676 C C . TRP A 1 83 ? 21.664 -0.351 -12.868 1.00 94.50 83 TRP A C 1
ATOM 678 O O . TRP A 1 83 ? 22.331 0.143 -11.962 1.00 94.50 83 TRP A O 1
ATOM 688 N N . ALA A 1 84 ? 22.177 -0.676 -14.058 1.00 94.25 84 ALA A N 1
ATOM 689 C CA . ALA A 1 84 ? 23.604 -0.562 -14.355 1.00 94.25 84 ALA A CA 1
ATOM 690 C C . ALA A 1 84 ? 24.086 0.888 -14.196 1.00 94.25 84 ALA A C 1
ATOM 692 O O . ALA A 1 84 ? 25.058 1.145 -13.491 1.00 94.25 84 ALA A O 1
ATOM 693 N N . ALA A 1 85 ? 23.352 1.847 -14.768 1.00 94.06 85 ALA A N 1
ATOM 694 C CA . ALA A 1 85 ? 23.673 3.267 -14.657 1.00 94.06 85 ALA A CA 1
ATOM 695 C C . ALA A 1 85 ? 23.698 3.747 -13.197 1.00 94.06 85 ALA A C 1
ATOM 697 O O . ALA A 1 85 ? 24.646 4.415 -12.787 1.00 94.06 85 ALA A O 1
ATOM 698 N N . LYS A 1 86 ? 22.694 3.375 -12.390 1.00 93.88 86 LYS A N 1
ATOM 699 C CA . LYS A 1 86 ? 22.650 3.720 -10.960 1.00 93.88 86 LYS A CA 1
ATOM 700 C C . LYS A 1 86 ? 23.819 3.112 -10.189 1.00 93.88 86 LYS A C 1
ATOM 702 O O . LYS A 1 86 ? 24.508 3.831 -9.476 1.00 93.88 86 LYS A O 1
ATOM 707 N N . TYR A 1 87 ? 24.060 1.814 -10.362 1.00 92.94 87 TYR A N 1
ATOM 708 C CA . TYR A 1 87 ? 25.102 1.102 -9.626 1.00 92.94 87 TYR A CA 1
ATOM 709 C C . TYR A 1 87 ? 26.511 1.600 -9.972 1.00 92.94 87 TYR A C 1
ATOM 711 O O . TYR A 1 87 ? 27.331 1.793 -9.080 1.00 92.94 87 TYR A O 1
ATOM 719 N N . HIS A 1 88 ? 26.794 1.849 -11.255 1.00 93.81 88 HIS A N 1
ATOM 720 C CA . HIS A 1 88 ? 28.102 2.349 -11.684 1.00 93.81 88 HIS A CA 1
ATOM 721 C C . HIS A 1 88 ? 28.339 3.816 -11.318 1.00 93.81 88 HIS A C 1
ATOM 723 O O . HIS A 1 88 ? 29.491 4.211 -11.163 1.00 93.81 88 HIS A O 1
ATOM 729 N N . THR A 1 89 ? 27.275 4.611 -11.170 1.00 92.75 89 THR A N 1
ATOM 730 C CA . THR A 1 89 ? 27.394 5.996 -10.694 1.00 92.75 89 THR A CA 1
ATOM 731 C C . THR A 1 89 ? 27.741 6.029 -9.208 1.00 92.75 89 THR A C 1
ATOM 733 O O . THR A 1 89 ? 28.600 6.808 -8.804 1.00 92.75 89 THR A O 1
ATOM 736 N N . ASP A 1 90 ? 27.092 5.190 -8.395 1.00 90.81 90 ASP A N 1
ATOM 737 C CA . ASP A 1 90 ? 27.395 5.083 -6.970 1.00 90.81 90 ASP A CA 1
ATOM 738 C C . ASP A 1 90 ? 27.018 3.690 -6.397 1.00 90.81 90 ASP A C 1
ATOM 740 O O . ASP A 1 90 ? 25.836 3.357 -6.248 1.00 90.81 90 ASP A O 1
ATOM 744 N N . PRO A 1 91 ? 28.008 2.862 -6.015 1.00 91.19 91 PRO A N 1
ATOM 745 C CA . PRO A 1 91 ? 27.772 1.537 -5.447 1.00 91.19 91 PRO A CA 1
ATOM 746 C C . PRO A 1 91 ? 27.528 1.552 -3.925 1.00 91.19 91 PRO A C 1
ATOM 748 O O . PRO A 1 91 ? 27.461 0.487 -3.317 1.00 91.19 91 PRO A O 1
ATOM 751 N N . SER A 1 92 ? 27.388 2.720 -3.281 1.00 92.94 92 SER A N 1
ATOM 752 C CA . SER A 1 92 ? 27.237 2.856 -1.819 1.00 92.94 92 SER A CA 1
ATOM 753 C C . SER A 1 92 ? 25.985 2.192 -1.230 1.00 92.94 92 SER A C 1
ATOM 755 O O . SER A 1 92 ? 25.878 2.031 -0.013 1.00 92.94 92 SER A O 1
ATOM 757 N N . GLY A 1 93 ? 25.013 1.835 -2.074 1.00 92.06 93 GLY A N 1
ATOM 758 C CA . GLY A 1 93 ? 23.729 1.278 -1.653 1.00 92.06 93 GLY A CA 1
ATOM 759 C C . GLY A 1 93 ? 22.706 2.325 -1.201 1.00 92.06 93 GLY A C 1
ATOM 760 O O . GLY A 1 93 ? 21.662 1.949 -0.674 1.00 92.06 93 GLY A O 1
ATOM 761 N N . TRP A 1 94 ? 22.963 3.624 -1.396 1.00 94.62 94 TRP A N 1
ATOM 762 C CA . TRP A 1 94 ? 22.018 4.716 -1.101 1.00 94.62 94 TRP A CA 1
ATOM 763 C C . TRP A 1 94 ? 21.199 5.178 -2.318 1.00 94.62 94 TRP A C 1
ATOM 765 O O . TRP A 1 94 ? 20.503 6.194 -2.259 1.00 94.62 94 TRP A O 1
ATOM 775 N N . ASN A 1 95 ? 21.231 4.422 -3.420 1.00 94.06 95 ASN A N 1
ATOM 776 C CA . ASN A 1 95 ? 20.676 4.827 -4.712 1.00 94.06 95 ASN A CA 1
ATOM 777 C C . ASN A 1 95 ? 19.152 4.673 -4.815 1.00 94.06 95 ASN A C 1
ATOM 779 O O . ASN A 1 95 ? 18.623 3.869 -5.586 1.00 94.06 95 ASN A O 1
ATOM 783 N N . LEU A 1 96 ? 18.422 5.494 -4.058 1.00 93.69 96 LEU A N 1
ATOM 784 C CA . LEU A 1 96 ? 16.962 5.562 -4.106 1.00 93.69 96 LEU A CA 1
ATOM 785 C C . LEU A 1 96 ? 16.441 5.924 -5.513 1.00 93.69 96 LEU A C 1
ATOM 787 O O . LEU A 1 96 ? 17.108 6.559 -6.339 1.00 93.69 96 LEU A O 1
ATOM 791 N N . ASN A 1 97 ? 15.205 5.520 -5.802 1.00 94.44 97 ASN A N 1
ATOM 792 C CA . ASN A 1 97 ? 14.560 5.695 -7.102 1.00 94.44 97 ASN A CA 1
ATOM 793 C C . ASN A 1 97 ? 13.714 6.980 -7.159 1.00 94.44 97 ASN A C 1
ATOM 795 O O . ASN A 1 97 ? 12.582 6.972 -7.632 1.00 94.44 97 ASN A O 1
ATOM 799 N N . LEU A 1 98 ? 14.255 8.092 -6.651 1.00 94.31 98 LEU A N 1
ATOM 800 C CA . LEU A 1 98 ? 13.500 9.335 -6.429 1.00 94.31 98 LEU A CA 1
ATOM 801 C C . LEU A 1 98 ? 12.998 10.012 -7.715 1.00 94.31 98 LEU A C 1
ATOM 803 O O . LEU A 1 98 ? 12.046 10.782 -7.661 1.00 94.31 98 LEU A O 1
ATOM 807 N N . SER A 1 99 ? 13.622 9.725 -8.859 1.00 91.94 99 SER A N 1
ATOM 808 C CA . SER A 1 99 ? 13.216 10.252 -10.168 1.00 91.94 99 SER A CA 1
ATOM 809 C C . SER A 1 99 ? 12.048 9.493 -10.805 1.00 91.94 99 SER A C 1
ATOM 811 O O . SER A 1 99 ? 11.573 9.878 -11.872 1.00 91.94 99 SER A O 1
ATOM 813 N N . GLU A 1 100 ? 11.578 8.407 -10.189 1.00 93.94 100 GLU A N 1
ATOM 814 C CA . GLU A 1 100 ? 10.439 7.648 -10.689 1.00 93.94 100 GLU A CA 1
ATOM 815 C C . GLU A 1 100 ? 9.128 8.402 -10.445 1.00 93.94 100 GLU A C 1
ATOM 817 O O . GLU A 1 100 ? 8.686 8.561 -9.307 1.00 93.94 100 GLU A O 1
ATOM 822 N N . ALA A 1 101 ? 8.464 8.812 -11.530 1.00 93.88 101 ALA A N 1
ATOM 823 C CA . ALA A 1 101 ? 7.234 9.606 -11.477 1.00 93.88 101 ALA A CA 1
ATOM 824 C C . ALA A 1 101 ? 6.117 8.935 -10.660 1.00 93.88 101 ALA A C 1
ATOM 826 O O . ALA A 1 101 ? 5.337 9.605 -9.982 1.00 93.88 101 ALA A O 1
ATOM 827 N N . THR A 1 102 ? 6.062 7.601 -10.684 1.00 95.56 102 THR A N 1
ATOM 828 C CA . THR A 1 102 ? 5.035 6.828 -9.980 1.00 95.56 102 THR A CA 1
ATOM 829 C C . THR A 1 102 ? 5.317 6.636 -8.488 1.00 95.56 102 THR A C 1
ATOM 831 O O . THR A 1 102 ? 4.422 6.205 -7.759 1.00 95.56 102 THR A O 1
ATOM 834 N N . LEU A 1 103 ? 6.528 6.948 -8.003 1.00 96.88 103 LEU A N 1
ATOM 835 C CA . LEU A 1 103 ? 6.988 6.582 -6.660 1.00 96.88 103 LEU A CA 1
ATOM 836 C C . LEU A 1 103 ? 6.088 7.140 -5.555 1.00 96.88 103 LEU A C 1
ATOM 838 O O . LEU A 1 103 ? 5.610 6.386 -4.707 1.00 96.88 103 LEU A O 1
ATOM 842 N N . VAL A 1 104 ? 5.857 8.455 -5.567 1.00 97.38 104 VAL A N 1
ATOM 843 C CA . VAL A 1 104 ? 5.110 9.143 -4.503 1.00 97.38 104 VAL A CA 1
ATOM 844 C C . VAL A 1 104 ? 3.641 8.738 -4.529 1.00 97.38 104 VAL A C 1
ATOM 846 O O . VAL A 1 104 ? 3.092 8.359 -3.496 1.00 97.38 104 VAL A O 1
ATOM 849 N N . ALA A 1 105 ? 3.019 8.753 -5.710 1.00 97.25 105 ALA A N 1
ATOM 850 C CA . ALA A 1 105 ? 1.616 8.385 -5.856 1.00 97.25 105 ALA A CA 1
ATOM 851 C C . ALA A 1 105 ? 1.375 6.926 -5.436 1.00 97.25 105 ALA A C 1
ATOM 853 O O . ALA A 1 105 ? 0.435 6.645 -4.695 1.00 97.25 105 ALA A O 1
ATOM 854 N N . ARG A 1 106 ? 2.273 6.005 -5.817 1.00 96.56 106 ARG A N 1
ATOM 855 C CA . ARG A 1 106 ? 2.225 4.598 -5.402 1.00 96.56 106 ARG A CA 1
ATOM 856 C C . ARG A 1 106 ? 2.388 4.447 -3.891 1.00 96.56 106 ARG A C 1
ATOM 858 O O . ARG A 1 106 ? 1.581 3.764 -3.268 1.00 96.56 106 ARG A O 1
ATOM 865 N N . PHE A 1 107 ? 3.400 5.085 -3.302 1.00 98.00 107 PHE A N 1
ATOM 866 C CA . PHE A 1 107 ? 3.630 5.056 -1.856 1.00 98.00 107 PHE A CA 1
ATOM 867 C C . PHE A 1 107 ? 2.384 5.511 -1.087 1.00 98.00 107 PHE A C 1
ATOM 869 O O . PHE A 1 107 ? 1.885 4.782 -0.227 1.00 98.00 107 PHE A O 1
ATOM 876 N N . LEU A 1 108 ? 1.834 6.673 -1.448 1.00 98.25 108 LEU A N 1
ATOM 877 C CA . LEU A 1 108 ? 0.631 7.207 -0.815 1.00 98.25 108 LEU A CA 1
ATOM 878 C C . LEU A 1 108 ? -0.573 6.285 -1.021 1.00 98.25 108 LEU A C 1
ATOM 880 O O . LEU A 1 108 ? -1.314 6.057 -0.069 1.00 98.25 108 LEU A O 1
ATOM 884 N N . HIS A 1 109 ? -0.739 5.703 -2.212 1.00 97.88 109 HIS A N 1
ATOM 885 C CA . HIS A 1 109 ? -1.839 4.784 -2.500 1.00 97.88 109 HIS A CA 1
ATOM 886 C C . HIS A 1 109 ? -1.818 3.564 -1.568 1.00 97.88 109 HIS A C 1
ATOM 888 O O . HIS A 1 109 ? -2.863 3.142 -1.080 1.00 97.88 109 HIS A O 1
ATOM 894 N N . PHE A 1 110 ? -0.644 3.007 -1.260 1.00 96.75 110 PHE A N 1
ATOM 895 C CA . PHE A 1 110 ? -0.545 1.890 -0.316 1.00 96.75 110 PHE A CA 1
ATOM 896 C C . PHE A 1 110 ? -0.707 2.324 1.145 1.00 96.75 110 PHE A C 1
ATOM 898 O O . PHE A 1 110 ? -1.367 1.623 1.913 1.00 96.75 110 PHE A O 1
ATOM 905 N N . MET A 1 111 ? -0.140 3.466 1.548 1.00 97.88 111 MET A N 1
ATOM 906 C CA . MET A 1 111 ? -0.233 3.932 2.939 1.00 97.88 111 MET A CA 1
ATOM 907 C C . MET A 1 111 ? -1.656 4.356 3.310 1.00 97.88 111 MET A C 1
ATOM 909 O O . MET A 1 111 ? -2.160 3.967 4.364 1.00 97.88 111 MET A O 1
ATOM 913 N N . VAL A 1 112 ? -2.338 5.101 2.436 1.00 98.25 112 VAL A N 1
ATOM 914 C CA . VAL A 1 112 ? -3.728 5.523 2.657 1.00 98.25 112 VAL A CA 1
ATOM 915 C C . VAL A 1 112 ? -4.662 4.308 2.670 1.00 98.25 112 VAL A C 1
ATOM 917 O O . VAL A 1 112 ? -5.494 4.202 3.573 1.00 98.25 112 VAL A O 1
ATOM 920 N N . ALA A 1 113 ? -4.466 3.333 1.772 1.00 97.81 113 ALA A N 1
ATOM 921 C CA . ALA A 1 113 ? -5.192 2.061 1.821 1.00 97.81 113 ALA A CA 1
ATOM 922 C C . ALA A 1 113 ? -4.979 1.321 3.149 1.00 97.81 113 ALA A C 1
ATOM 924 O O . ALA A 1 113 ? -5.945 0.863 3.760 1.00 97.81 113 ALA A O 1
ATOM 925 N N . ALA A 1 114 ? -3.734 1.223 3.626 1.00 97.25 114 ALA A N 1
ATOM 926 C CA . ALA A 1 114 ? -3.421 0.554 4.886 1.00 97.25 114 ALA A CA 1
ATOM 927 C C . ALA A 1 114 ? -4.122 1.224 6.078 1.00 97.25 114 ALA A C 1
ATOM 929 O O . ALA A 1 114 ? -4.700 0.531 6.917 1.00 97.25 114 ALA A O 1
ATOM 930 N N . LEU A 1 115 ? -4.148 2.560 6.126 1.00 97.81 115 LEU A N 1
ATOM 931 C CA . LEU A 1 115 ? -4.892 3.302 7.146 1.00 97.81 115 LEU A CA 1
ATOM 932 C C . LEU A 1 115 ? -6.411 3.082 7.032 1.00 97.81 115 LEU A C 1
ATOM 934 O O . LEU A 1 115 ? -7.091 2.957 8.054 1.00 97.81 115 LEU A O 1
ATOM 938 N N . ALA A 1 116 ? -6.958 3.012 5.812 1.00 98.19 116 ALA A N 1
ATOM 939 C CA . ALA A 1 116 ? -8.385 2.770 5.591 1.00 98.19 116 ALA A CA 1
ATOM 940 C C . ALA A 1 116 ? -8.797 1.384 6.114 1.00 98.19 116 ALA A C 1
ATOM 942 O O . ALA A 1 116 ? -9.768 1.262 6.864 1.00 98.19 116 ALA A O 1
ATOM 943 N N . ILE A 1 117 ? -8.017 0.346 5.795 1.00 97.88 117 ILE A N 1
ATOM 944 C CA . ILE A 1 117 ? -8.237 -1.017 6.298 1.00 97.88 117 ILE A CA 1
ATOM 945 C C . ILE A 1 117 ? -7.991 -1.100 7.812 1.00 97.88 117 ILE A C 1
ATOM 947 O O . ILE A 1 117 ? -8.776 -1.724 8.525 1.00 97.88 117 ILE A O 1
ATOM 951 N N . GLY A 1 118 ? -6.969 -0.418 8.336 1.00 97.19 118 GLY A N 1
ATOM 952 C CA . GLY A 1 118 ? -6.740 -0.299 9.779 1.00 97.19 118 GLY A CA 1
ATOM 953 C C . GLY A 1 118 ? -7.923 0.345 10.510 1.00 97.19 118 GLY A C 1
ATOM 954 O O . GLY A 1 118 ? -8.306 -0.096 11.592 1.00 97.19 118 GLY A O 1
ATOM 955 N N . SER A 1 119 ? -8.584 1.322 9.887 1.00 97.94 119 SER A N 1
ATOM 956 C CA . SER A 1 119 ? -9.804 1.934 10.427 1.00 97.94 119 SER A CA 1
ATOM 957 C C . SER A 1 119 ? -10.976 0.945 10.464 1.00 97.94 119 SER A C 1
ATOM 959 O O . SER A 1 119 ? -11.705 0.889 11.458 1.00 97.94 119 SER A O 1
ATOM 961 N N . LEU A 1 120 ? -11.122 0.092 9.441 1.00 97.25 120 LEU A N 1
ATOM 962 C CA . LEU A 1 120 ? -12.081 -1.021 9.486 1.00 97.25 120 LEU A CA 1
ATOM 963 C C . LEU A 1 120 ? -11.748 -2.025 10.593 1.00 97.25 120 LEU A C 1
ATOM 965 O O . LEU A 1 120 ? -12.664 -2.531 11.236 1.00 97.25 120 LEU A O 1
ATOM 969 N N . PHE A 1 121 ? -10.465 -2.285 10.859 1.00 97.31 121 PHE A N 1
ATOM 970 C CA . PHE A 1 121 ? -10.053 -3.163 11.953 1.00 97.31 121 PHE A CA 1
ATOM 971 C C . PHE A 1 121 ? -10.469 -2.612 13.326 1.00 97.31 121 PHE A C 1
ATOM 973 O O . PHE A 1 121 ? -11.006 -3.358 14.142 1.00 97.31 121 PHE A O 1
ATOM 980 N N . VAL A 1 122 ? -10.333 -1.302 13.569 1.00 96.81 122 VAL A N 1
ATOM 981 C CA . VAL A 1 122 ? -10.839 -0.670 14.806 1.00 96.81 122 VAL A CA 1
ATOM 982 C C . VAL A 1 122 ? -12.350 -0.872 14.954 1.00 96.81 122 VAL A C 1
ATOM 984 O O . VAL A 1 122 ? -12.836 -1.253 16.021 1.00 96.81 122 VAL A O 1
ATOM 987 N N . ALA A 1 123 ? -13.107 -0.679 13.874 1.00 95.75 123 ALA A N 1
ATOM 988 C CA . ALA A 1 123 ? -14.546 -0.917 13.885 1.00 95.75 123 ALA A CA 1
ATOM 989 C C . ALA A 1 123 ? -14.899 -2.405 14.091 1.00 95.75 123 ALA A C 1
ATOM 991 O O . ALA A 1 123 ? -15.843 -2.720 14.820 1.00 95.75 123 ALA A O 1
ATOM 992 N N . PHE A 1 124 ? -14.104 -3.323 13.539 1.00 96.81 124 PHE A N 1
ATOM 993 C CA . PHE A 1 124 ? -14.232 -4.760 13.778 1.00 96.81 124 PHE A CA 1
ATOM 994 C C . PHE A 1 124 ? -14.001 -5.128 15.251 1.00 96.81 124 PHE A C 1
ATOM 996 O O . PHE A 1 124 ? -14.783 -5.891 15.817 1.00 96.81 124 PHE A O 1
ATOM 1003 N N . VAL A 1 125 ? -13.005 -4.533 15.918 1.00 95.56 125 VAL A N 1
ATOM 1004 C CA . VAL A 1 125 ? -12.815 -4.693 17.373 1.00 95.56 125 VAL A CA 1
ATOM 1005 C C . VAL A 1 125 ? -14.057 -4.229 18.138 1.00 95.56 125 VAL A C 1
ATOM 1007 O O . VAL A 1 125 ? -14.480 -4.900 19.082 1.00 95.56 125 VAL A O 1
ATOM 1010 N N . GLY A 1 126 ? -14.697 -3.141 17.701 1.00 94.31 126 GLY A N 1
ATOM 1011 C CA . GLY A 1 126 ? -15.986 -2.702 18.236 1.00 94.31 126 GLY A CA 1
ATOM 1012 C C . GLY A 1 126 ? -17.070 -3.780 18.147 1.00 94.31 126 GLY A C 1
ATOM 1013 O O . GLY A 1 126 ? -17.759 -4.038 19.132 1.00 94.31 126 GLY A O 1
ATOM 1014 N N . LEU A 1 127 ? -17.182 -4.486 17.017 1.00 92.88 127 LEU A N 1
ATOM 1015 C CA . LEU A 1 127 ? -18.142 -5.589 16.869 1.00 92.88 127 LEU A CA 1
ATOM 1016 C C . LEU A 1 127 ? -17.914 -6.721 17.874 1.00 92.88 127 LEU A C 1
ATOM 1018 O O . LEU A 1 127 ? -18.880 -7.238 18.436 1.00 92.88 127 LEU A O 1
ATOM 1022 N N . LEU A 1 128 ? -16.654 -7.087 18.124 1.00 93.44 128 LEU A N 1
ATOM 1023 C CA . LEU A 1 128 ? -16.308 -8.139 19.087 1.00 93.44 128 LEU A CA 1
ATOM 1024 C C . LEU A 1 128 ? -16.724 -7.772 20.521 1.00 93.44 128 LEU A C 1
ATOM 1026 O O . LEU A 1 128 ? -17.049 -8.652 21.318 1.00 93.44 128 LEU A O 1
ATOM 1030 N N . HIS A 1 129 ? -16.769 -6.477 20.839 1.00 91.06 129 HIS A N 1
ATOM 1031 C CA . HIS A 1 129 ? -17.155 -5.965 22.155 1.00 91.06 129 HIS A CA 1
ATOM 1032 C C . HIS A 1 129 ? -18.649 -5.644 22.284 1.00 91.06 129 HIS A C 1
ATOM 1034 O O . HIS A 1 129 ? -19.097 -5.294 23.374 1.00 91.06 129 HIS A O 1
ATOM 1040 N N . TRP A 1 130 ? -19.448 -5.830 21.226 1.00 91.00 130 TRP A N 1
ATOM 1041 C CA . TRP A 1 130 ? -20.857 -5.416 21.191 1.00 91.00 130 TRP A CA 1
ATOM 1042 C C . TRP A 1 130 ? -21.714 -5.992 22.325 1.00 91.00 130 TRP A C 1
ATOM 1044 O O . TRP A 1 130 ? -22.582 -5.302 22.851 1.00 91.00 130 TRP A O 1
ATOM 1054 N N . LYS A 1 1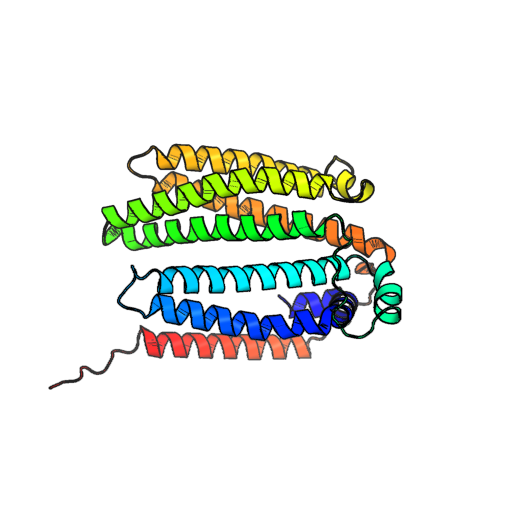31 ? -21.480 -7.255 22.708 1.00 90.69 131 LYS A N 1
ATOM 1055 C CA . LYS A 1 131 ? -22.216 -7.917 23.801 1.00 90.69 131 LYS A CA 1
ATOM 1056 C C . LYS A 1 131 ? -21.730 -7.518 25.200 1.00 90.69 131 LYS A C 1
ATOM 1058 O O . LYS A 1 131 ? -22.456 -7.750 26.157 1.00 90.69 131 LYS A O 1
ATOM 1063 N N . LYS A 1 132 ? -20.510 -6.982 25.321 1.00 91.31 132 LYS A N 1
ATOM 1064 C CA . LYS A 1 132 ? -19.902 -6.593 26.605 1.00 91.31 132 LYS A CA 1
ATOM 1065 C C . LYS A 1 132 ? -20.264 -5.158 26.970 1.00 91.31 132 LYS A C 1
ATOM 1067 O O . LYS A 1 132 ? -20.699 -4.904 28.082 1.00 91.31 132 LYS A O 1
ATOM 1072 N N . ASP A 1 133 ? -20.101 -4.247 26.014 1.00 93.06 133 ASP A N 1
ATOM 1073 C CA . ASP A 1 133 ? -20.427 -2.831 26.161 1.00 93.06 133 ASP A CA 1
ATOM 1074 C C . ASP A 1 133 ? -20.870 -2.271 24.803 1.00 93.06 133 ASP A C 1
ATOM 1076 O O . ASP A 1 133 ? -20.061 -1.971 23.920 1.00 93.06 133 ASP A O 1
ATOM 1080 N N . ALA A 1 134 ? -22.185 -2.134 24.631 1.00 90.00 134 ALA A N 1
ATOM 1081 C CA . ALA A 1 134 ? -22.779 -1.648 23.390 1.00 90.00 134 ALA A CA 1
ATOM 1082 C C . ALA A 1 134 ? -22.514 -0.151 23.133 1.00 90.00 134 ALA A C 1
ATOM 1084 O O . ALA A 1 134 ? -22.599 0.293 21.982 1.00 90.00 134 ALA A O 1
ATOM 1085 N N . GLY A 1 135 ? -22.214 0.633 24.174 1.00 92.38 135 GLY A N 1
ATOM 1086 C CA . GLY A 1 135 ? -21.865 2.047 24.054 1.00 92.38 135 GLY A CA 1
ATOM 1087 C C . GLY A 1 135 ? -20.459 2.206 23.485 1.00 92.38 135 GLY A C 1
ATOM 1088 O O . GLY A 1 135 ? -20.280 2.812 22.423 1.00 92.38 135 GLY A O 1
ATOM 1089 N N . HIS A 1 136 ? -19.477 1.575 24.131 1.00 93.19 136 HIS A N 1
ATOM 1090 C CA . HIS A 1 136 ? -18.084 1.582 23.686 1.00 93.19 136 HIS A CA 1
ATOM 1091 C C . HIS A 1 136 ? -17.907 0.927 22.307 1.00 93.19 136 HIS A C 1
ATOM 1093 O O . HIS A 1 136 ? -17.261 1.488 21.419 1.00 93.19 136 HIS A O 1
ATOM 1099 N N . ALA A 1 137 ? -18.558 -0.217 22.072 1.00 94.19 137 ALA A N 1
ATOM 1100 C CA . ALA A 1 137 ? -18.542 -0.895 20.777 1.00 94.19 137 ALA A CA 1
ATOM 1101 C C . ALA A 1 137 ? -19.015 0.013 19.633 1.00 94.19 137 ALA A C 1
ATOM 1103 O O . ALA A 1 137 ? -18.422 0.048 18.553 1.00 94.19 137 ALA A O 1
ATOM 1104 N N . ARG A 1 138 ? -20.076 0.788 19.870 1.00 93.75 138 ARG A N 1
ATOM 1105 C CA . ARG A 1 138 ? -20.626 1.712 18.875 1.00 93.75 138 ARG A CA 1
ATOM 1106 C C . ARG A 1 138 ? -19.713 2.896 18.614 1.00 93.75 138 ARG A C 1
ATOM 1108 O O . ARG A 1 138 ? -19.621 3.326 17.464 1.00 93.75 138 ARG A O 1
ATOM 1115 N N . PHE A 1 139 ? -19.044 3.406 19.645 1.00 95.31 139 PHE A N 1
ATOM 1116 C CA . PHE A 1 139 ? -18.009 4.420 19.478 1.00 95.31 139 PHE A CA 1
ATOM 1117 C C . PHE A 1 139 ? -16.899 3.911 18.551 1.00 95.31 139 PHE A C 1
ATOM 1119 O O . PHE A 1 139 ? -16.611 4.570 17.554 1.00 95.31 139 PHE A O 1
ATOM 1126 N N . LEU A 1 140 ? -16.360 2.713 18.803 1.00 96.56 140 LEU A N 1
ATOM 1127 C CA . LEU A 1 140 ? -15.306 2.117 17.974 1.00 96.56 140 LEU A CA 1
ATOM 1128 C C . LEU A 1 140 ? -15.749 1.906 16.520 1.00 96.56 140 LEU A C 1
ATOM 1130 O O . LEU A 1 140 ? -15.019 2.275 15.600 1.00 96.56 140 LEU A O 1
ATOM 1134 N N . ILE A 1 141 ? -16.963 1.384 16.297 1.00 95.75 141 ILE A N 1
ATOM 1135 C CA . ILE A 1 141 ? -17.505 1.200 14.939 1.00 95.75 141 ILE A CA 1
ATOM 1136 C C . ILE A 1 141 ? -17.647 2.541 14.218 1.00 95.75 141 ILE A C 1
ATOM 1138 O O . ILE A 1 141 ? -17.296 2.650 13.046 1.00 95.75 141 ILE A O 1
ATOM 1142 N N . ARG A 1 142 ? -18.133 3.583 14.903 1.00 95.62 142 ARG A N 1
ATOM 1143 C CA . ARG A 1 142 ? -18.291 4.911 14.296 1.00 95.62 142 ARG A CA 1
ATOM 1144 C C . ARG A 1 142 ? -16.955 5.596 14.039 1.00 95.62 142 ARG A C 1
ATOM 1146 O O . ARG A 1 142 ? -16.798 6.216 12.992 1.00 95.62 142 ARG A O 1
ATOM 1153 N N . PHE A 1 143 ? -16.007 5.485 14.963 1.00 97.25 143 PHE A N 1
ATOM 1154 C CA . PHE A 1 143 ? -14.665 6.038 14.812 1.00 97.25 143 PHE A CA 1
ATOM 1155 C C . PHE A 1 143 ? -13.935 5.380 13.635 1.00 97.25 143 PHE A C 1
ATOM 1157 O O . PHE A 1 143 ? -13.522 6.072 12.705 1.00 97.25 143 PHE A O 1
ATOM 1164 N N . GLY A 1 144 ? -13.881 4.045 13.614 1.00 97.56 144 GLY A N 1
ATOM 1165 C CA . GLY A 1 144 ? -13.279 3.286 12.520 1.00 97.56 144 GLY A CA 1
ATOM 1166 C C . GLY A 1 144 ? -14.010 3.470 11.186 1.00 97.56 144 GLY A C 1
ATOM 1167 O O . GLY A 1 144 ? -13.379 3.655 10.150 1.00 97.56 144 GLY A O 1
ATOM 1168 N N . GLY A 1 145 ? -15.344 3.517 11.197 1.00 97.69 145 GLY A N 1
ATOM 1169 C CA . GLY A 1 145 ? -16.146 3.765 9.997 1.00 97.69 145 GLY A CA 1
ATOM 1170 C C . GLY A 1 145 ? -15.927 5.158 9.397 1.00 97.69 145 GLY A C 1
ATOM 1171 O O . GLY A 1 145 ? -15.818 5.284 8.179 1.00 97.69 145 GLY A O 1
ATOM 1172 N N . ARG A 1 146 ? -15.799 6.206 10.227 1.00 98.12 146 ARG A N 1
ATOM 1173 C CA . ARG A 1 146 ? -15.441 7.562 9.766 1.00 98.12 146 ARG A CA 1
ATOM 1174 C C . ARG A 1 146 ? -14.028 7.609 9.193 1.00 98.12 146 ARG A C 1
ATOM 1176 O O . ARG A 1 146 ? -13.835 8.207 8.140 1.00 98.12 146 ARG A O 1
ATOM 1183 N N . GLY A 1 147 ? -13.071 6.957 9.857 1.00 98.31 147 GLY A N 1
ATOM 1184 C CA . GLY A 1 147 ? -11.706 6.816 9.349 1.00 98.31 147 GLY A CA 1
ATOM 1185 C C . GLY A 1 147 ? -11.690 6.159 7.970 1.00 98.31 147 GLY A C 1
ATOM 1186 O O . GLY A 1 147 ? -11.172 6.741 7.022 1.00 98.31 147 GLY A O 1
ATOM 1187 N N . PHE A 1 148 ? -12.357 5.009 7.827 1.00 98.56 148 PHE A N 1
ATOM 1188 C CA . PHE A 1 148 ? -12.497 4.317 6.544 1.00 98.56 148 PHE A CA 1
ATOM 1189 C C . PHE A 1 148 ? -13.136 5.208 5.475 1.00 98.56 148 PHE A C 1
ATOM 1191 O O . PHE A 1 148 ? -12.632 5.264 4.358 1.00 98.56 148 PHE A O 1
ATOM 1198 N N . LEU A 1 149 ? -14.209 5.932 5.806 1.00 98.00 149 LEU A N 1
ATOM 1199 C CA . LEU A 1 149 ? -14.904 6.813 4.869 1.00 98.00 149 LEU A CA 1
ATOM 1200 C C . LEU A 1 149 ? -13.979 7.910 4.322 1.00 98.00 149 LEU A C 1
ATOM 1202 O O . LEU A 1 149 ? -13.823 8.015 3.106 1.00 98.00 149 LEU A O 1
ATOM 1206 N N . TYR A 1 150 ? -13.333 8.690 5.194 1.00 98.38 150 TYR A N 1
ATOM 1207 C CA . TYR A 1 150 ? -12.469 9.793 4.755 1.00 98.38 150 TYR A CA 1
ATOM 1208 C C . TYR A 1 150 ? -11.210 9.297 4.043 1.00 98.38 150 TYR A C 1
ATOM 1210 O O . TYR A 1 150 ? -10.804 9.865 3.030 1.00 98.38 150 TYR A O 1
ATOM 1218 N N . LEU A 1 151 ? -10.611 8.208 4.529 1.00 98.62 151 LEU A N 1
ATOM 1219 C CA . LEU A 1 151 ? -9.419 7.637 3.910 1.00 98.62 151 LEU A CA 1
ATOM 1220 C C . LEU A 1 151 ? -9.730 6.992 2.561 1.00 98.62 151 LEU A C 1
ATOM 1222 O O . LEU A 1 151 ? -8.915 7.100 1.659 1.00 98.62 151 LEU A O 1
ATOM 1226 N N . THR A 1 152 ? -10.909 6.393 2.371 1.00 98.31 152 THR A N 1
ATOM 1227 C CA . THR A 1 152 ? -11.314 5.854 1.060 1.00 98.31 152 THR A CA 1
ATOM 1228 C C . THR A 1 152 ? -11.597 6.976 0.057 1.00 98.31 152 THR A C 1
ATOM 1230 O O . THR A 1 152 ? -11.247 6.851 -1.113 1.00 98.31 152 THR A O 1
ATOM 1233 N N . MET A 1 153 ? -12.156 8.110 0.496 1.00 98.31 153 MET A N 1
ATOM 1234 C CA . MET A 1 153 ? -12.279 9.300 -0.361 1.00 98.31 153 MET A CA 1
ATOM 1235 C C . MET A 1 153 ? -10.902 9.812 -0.803 1.00 98.31 153 MET A C 1
ATOM 1237 O O . MET A 1 153 ? -10.675 10.032 -1.994 1.00 98.31 153 MET A O 1
ATOM 1241 N N . LEU A 1 154 ? -9.959 9.934 0.138 1.00 98.50 154 LEU A N 1
ATOM 1242 C CA . LEU A 1 154 ? -8.574 10.293 -0.169 1.00 98.50 154 LEU A CA 1
ATOM 1243 C C . LEU A 1 154 ? -7.911 9.253 -1.089 1.00 98.50 154 LEU A C 1
ATOM 1245 O O . LEU A 1 154 ? -7.201 9.619 -2.022 1.00 98.50 154 LEU A O 1
ATOM 1249 N N . GLN A 1 155 ? -8.188 7.966 -0.872 1.00 98.19 155 GLN A N 1
ATOM 1250 C CA . GLN A 1 155 ? -7.666 6.859 -1.669 1.00 98.19 155 GLN A CA 1
ATOM 1251 C C . GLN A 1 155 ? -8.079 6.959 -3.137 1.00 98.19 155 GLN A C 1
ATOM 1253 O O . GLN A 1 155 ? -7.267 6.649 -4.005 1.00 98.19 155 GLN A O 1
ATOM 1258 N N . ILE A 1 156 ? -9.307 7.400 -3.431 1.00 98.06 156 ILE A N 1
ATOM 1259 C CA . ILE A 1 156 ? -9.760 7.622 -4.812 1.00 98.06 156 ILE A CA 1
ATOM 1260 C C . ILE A 1 156 ? -8.921 8.725 -5.464 1.00 98.06 156 ILE A C 1
ATOM 1262 O O . ILE A 1 156 ? -8.391 8.514 -6.552 1.00 98.06 156 ILE A O 1
ATOM 1266 N N . ALA A 1 157 ? -8.732 9.864 -4.791 1.00 98.25 157 ALA A N 1
ATOM 1267 C CA . ALA A 1 157 ? -7.919 10.962 -5.319 1.00 98.25 157 ALA A CA 1
ATOM 1268 C C . ALA A 1 157 ? -6.462 10.530 -5.571 1.00 98.25 157 ALA A C 1
ATOM 1270 O O . ALA A 1 157 ? -5.916 10.755 -6.652 1.00 98.25 157 ALA A O 1
ATOM 1271 N N . VAL A 1 158 ? -5.852 9.837 -4.606 1.00 98.38 158 VAL A N 1
ATOM 1272 C CA . VAL A 1 158 ? -4.483 9.314 -4.726 1.00 98.38 158 VAL A CA 1
ATOM 1273 C C . VAL A 1 158 ? -4.390 8.212 -5.789 1.00 98.38 158 VAL A C 1
ATOM 1275 O O . VAL A 1 158 ? -3.400 8.136 -6.509 1.00 98.38 158 VAL A O 1
ATOM 1278 N N . GLY A 1 159 ? -5.414 7.370 -5.931 1.00 97.81 159 GLY A N 1
ATOM 1279 C CA . GLY A 1 159 ? -5.488 6.339 -6.967 1.00 97.81 159 GLY A CA 1
ATOM 1280 C C . GLY A 1 159 ? -5.584 6.915 -8.377 1.00 97.81 159 GLY A C 1
ATOM 1281 O O . GLY A 1 159 ? -4.888 6.440 -9.270 1.00 97.81 159 GLY A O 1
ATOM 1282 N N . LEU A 1 160 ? -6.372 7.975 -8.571 1.00 97.62 160 LEU A N 1
ATOM 1283 C CA . LEU A 1 160 ? -6.430 8.704 -9.841 1.00 97.62 160 LEU A CA 1
ATOM 1284 C C . LEU A 1 160 ? -5.089 9.370 -10.161 1.00 97.62 160 LEU A C 1
ATOM 1286 O O . LEU A 1 160 ? -4.612 9.272 -11.291 1.00 97.62 160 LEU A O 1
ATOM 1290 N N . TRP A 1 161 ? -4.442 9.980 -9.163 1.00 98.31 161 TRP A N 1
ATOM 1291 C CA . TRP A 1 161 ? -3.088 10.506 -9.328 1.00 98.31 161 TRP A CA 1
ATOM 1292 C C . TRP A 1 161 ? -2.098 9.400 -9.719 1.00 98.31 161 TRP A C 1
ATOM 1294 O O . TRP A 1 161 ? -1.333 9.571 -10.668 1.00 98.31 161 TRP A O 1
ATOM 1304 N N . PHE A 1 162 ? -2.150 8.236 -9.063 1.00 97.94 162 PHE A N 1
ATOM 1305 C CA . PHE A 1 162 ? -1.291 7.106 -9.410 1.00 97.94 162 PHE A CA 1
ATOM 1306 C C . PHE A 1 162 ? -1.540 6.623 -10.845 1.00 97.94 162 PHE A C 1
ATOM 1308 O O . PHE A 1 162 ? -0.577 6.453 -11.590 1.00 97.94 162 PHE A O 1
ATOM 1315 N N . LEU A 1 163 ? -2.798 6.494 -11.270 1.00 97.62 163 LEU A N 1
ATOM 1316 C CA . LEU A 1 163 ? -3.158 6.086 -12.630 1.00 97.62 163 LEU A CA 1
ATOM 1317 C C . LEU A 1 163 ? -2.595 7.039 -13.696 1.00 97.62 163 LEU A C 1
ATOM 1319 O O . LEU A 1 163 ? -2.004 6.575 -14.666 1.00 97.62 163 LEU A O 1
ATOM 1323 N N . ILE A 1 164 ? -2.719 8.354 -13.487 1.00 97.31 164 ILE A N 1
ATOM 1324 C CA . ILE A 1 164 ? -2.208 9.385 -14.410 1.00 97.31 164 ILE A CA 1
ATOM 1325 C C . ILE A 1 164 ? -0.673 9.460 -14.387 1.00 97.31 164 ILE A C 1
ATOM 1327 O O . ILE A 1 164 ? -0.060 9.829 -15.384 1.00 97.31 164 ILE A O 1
ATOM 1331 N N . SER A 1 165 ? -0.032 9.091 -13.272 1.00 97.06 165 SER A N 1
ATOM 1332 C CA . SER A 1 165 ? 1.435 9.062 -13.171 1.00 97.06 165 SER A CA 1
ATOM 1333 C C . SER A 1 165 ? 2.089 7.907 -13.940 1.00 97.06 165 SER A C 1
ATOM 1335 O O . SER A 1 165 ? 3.309 7.906 -14.115 1.00 97.06 165 SER A O 1
ATOM 1337 N N . LEU A 1 166 ? 1.312 6.905 -14.376 1.00 96.88 166 LEU A N 1
ATOM 1338 C CA . LEU A 1 166 ? 1.834 5.777 -15.145 1.00 96.88 166 LEU A CA 1
ATOM 1339 C C . LEU A 1 166 ? 2.284 6.217 -16.550 1.00 96.88 166 LEU A C 1
ATOM 1341 O O . LEU A 1 166 ? 1.656 7.086 -17.158 1.00 96.88 166 LEU A O 1
ATOM 1345 N N . PRO A 1 167 ? 3.305 5.558 -17.134 1.00 95.25 167 PRO A N 1
ATOM 1346 C CA . PRO A 1 167 ? 3.603 5.698 -18.555 1.00 95.25 167 PRO A CA 1
ATOM 1347 C C . PRO A 1 167 ? 2.356 5.420 -19.401 1.00 95.25 167 PRO A C 1
ATOM 1349 O O . PRO A 1 167 ? 1.626 4.463 -19.128 1.00 95.25 167 PRO A O 1
ATOM 1352 N N . ARG A 1 168 ? 2.131 6.233 -20.442 1.00 95.06 168 ARG A N 1
ATOM 1353 C CA . ARG A 1 168 ? 0.886 6.228 -21.233 1.00 95.06 168 ARG A CA 1
ATOM 1354 C C . ARG A 1 168 ? 0.484 4.831 -21.700 1.00 95.06 168 ARG A C 1
ATOM 1356 O O . ARG A 1 168 ? -0.663 4.444 -21.522 1.00 95.06 168 ARG A O 1
ATOM 1363 N N . GLU A 1 169 ? 1.422 4.065 -22.241 1.00 94.56 169 GLU A N 1
ATOM 1364 C CA . GLU A 1 169 ? 1.185 2.698 -22.728 1.00 94.56 169 GLU A CA 1
ATOM 1365 C C . GLU A 1 169 ? 0.637 1.776 -21.631 1.00 94.56 169 GLU A C 1
ATOM 1367 O O . GLU A 1 169 ? -0.320 1.039 -21.846 1.00 94.56 169 GLU A O 1
ATOM 1372 N N . LYS A 1 170 ? 1.175 1.883 -20.412 1.00 95.25 170 LYS A N 1
ATOM 1373 C CA . LYS A 1 170 ? 0.758 1.074 -19.261 1.00 95.25 170 LYS A CA 1
ATOM 1374 C C . LYS A 1 170 ? -0.568 1.551 -18.674 1.00 95.25 170 LYS A C 1
ATOM 1376 O O . LYS A 1 170 ? -1.370 0.736 -18.233 1.00 95.25 170 LYS A O 1
ATOM 1381 N N . MET A 1 171 ? -0.826 2.859 -18.696 1.00 96.81 171 MET A N 1
ATOM 1382 C CA . MET A 1 171 ? -2.125 3.423 -18.315 1.00 96.81 171 MET A CA 1
ATOM 1383 C C . MET A 1 171 ? -3.241 2.931 -19.248 1.00 96.81 171 MET A C 1
ATOM 1385 O O . MET A 1 171 ? -4.332 2.602 -18.780 1.00 96.81 171 MET A O 1
ATOM 1389 N N . MET A 1 172 ? -2.968 2.840 -20.555 1.00 96.94 172 MET A N 1
ATOM 1390 C CA . MET A 1 172 ? -3.962 2.434 -21.553 1.00 96.94 172 MET A CA 1
ATOM 1391 C C . MET A 1 172 ? -4.457 0.991 -21.377 1.00 96.94 172 MET A C 1
ATOM 1393 O O . MET A 1 172 ? -5.585 0.693 -21.777 1.00 96.94 172 MET A O 1
ATOM 1397 N N . LEU A 1 173 ? -3.692 0.127 -20.698 1.00 96.44 173 LEU A N 1
ATOM 1398 C CA . LEU A 1 173 ? -4.144 -1.209 -20.285 1.00 96.44 173 LEU A CA 1
ATOM 1399 C C . LEU A 1 173 ? -5.444 -1.146 -19.478 1.00 96.44 173 LEU A C 1
ATOM 1401 O O . LEU A 1 173 ? -6.348 -1.946 -19.706 1.00 96.44 173 LEU A O 1
ATOM 1405 N N . TYR A 1 174 ? -5.565 -0.160 -18.590 1.00 96.81 174 TYR A N 1
ATOM 1406 C CA . TYR A 1 174 ? -6.755 0.054 -17.767 1.00 96.81 174 TYR A CA 1
ATOM 1407 C C . TYR A 1 174 ? -7.862 0.851 -18.467 1.00 96.81 174 TYR A C 1
ATOM 1409 O O . TYR A 1 174 ? -8.973 0.930 -17.951 1.00 96.81 174 TYR A O 1
ATOM 1417 N N . MET A 1 175 ? -7.558 1.454 -19.620 1.00 95.19 175 MET A N 1
ATOM 1418 C CA . MET A 1 175 ? -8.457 2.308 -20.407 1.00 95.19 175 MET A CA 1
ATOM 1419 C C . MET A 1 175 ? -8.961 1.586 -21.670 1.00 95.19 175 MET A C 1
ATOM 1421 O O . MET A 1 175 ? -9.233 2.223 -22.685 1.00 95.19 175 MET A O 1
ATOM 1425 N N . GLY A 1 176 ? -9.062 0.254 -21.631 1.00 93.50 176 GLY A N 1
ATOM 1426 C CA . GLY A 1 176 ? -9.664 -0.552 -22.697 1.00 93.50 176 GLY A CA 1
ATOM 1427 C C . GLY A 1 176 ? -8.708 -1.436 -23.498 1.00 93.50 176 GLY A C 1
ATOM 1428 O O . GLY A 1 176 ? -9.188 -2.315 -24.206 1.00 93.50 176 GLY A O 1
ATOM 1429 N N . GLN A 1 177 ? -7.381 -1.288 -23.378 1.00 94.56 177 GLN A N 1
ATOM 1430 C CA . GLN A 1 177 ? -6.453 -2.191 -24.086 1.00 94.56 177 GLN A CA 1
ATOM 1431 C C . GLN A 1 177 ? -6.384 -3.593 -23.463 1.00 94.56 177 GLN A C 1
ATOM 1433 O O . GLN A 1 177 ? -6.009 -4.548 -24.138 1.00 94.56 177 GLN A O 1
ATOM 1438 N N . ASN A 1 178 ? -6.766 -3.741 -22.192 1.00 95.81 178 ASN A N 1
ATOM 1439 C CA . ASN A 1 178 ? -6.935 -5.036 -21.547 1.00 95.81 178 ASN A CA 1
ATOM 1440 C C . ASN A 1 178 ? -8.296 -5.087 -20.835 1.00 95.81 178 ASN A C 1
ATOM 1442 O O . ASN A 1 178 ? -8.561 -4.311 -19.913 1.00 95.81 178 ASN A O 1
ATOM 1446 N N . LEU A 1 179 ? -9.166 -6.010 -21.261 1.00 95.62 179 LEU A N 1
ATOM 1447 C CA . LEU A 1 179 ? -10.530 -6.123 -20.735 1.00 95.62 179 LEU A CA 1
ATOM 1448 C C . LEU A 1 179 ? -10.541 -6.403 -19.227 1.00 95.62 179 LEU A C 1
ATOM 1450 O O . LEU A 1 179 ? -11.268 -5.745 -18.488 1.00 95.62 179 LEU A O 1
ATOM 1454 N N . LEU A 1 180 ? -9.709 -7.341 -18.764 1.00 96.38 180 LEU A N 1
ATOM 1455 C CA . LEU A 1 180 ? -9.640 -7.715 -17.352 1.00 96.38 180 LEU A CA 1
ATOM 1456 C C . LEU A 1 180 ? -9.176 -6.536 -16.489 1.00 96.38 180 LEU A C 1
ATOM 1458 O O . LEU A 1 180 ? -9.798 -6.241 -15.472 1.00 96.38 180 LEU A O 1
ATOM 1462 N N . ALA A 1 181 ? -8.128 -5.829 -16.917 1.00 96.12 181 ALA A N 1
ATOM 1463 C CA . ALA A 1 181 ? -7.607 -4.657 -16.218 1.00 96.12 181 ALA A CA 1
ATOM 1464 C C . ALA A 1 181 ? -8.635 -3.514 -16.164 1.00 96.12 181 ALA A C 1
ATOM 1466 O O . ALA A 1 181 ? -8.796 -2.870 -15.128 1.00 96.12 181 ALA A O 1
ATOM 1467 N N . THR A 1 182 ? -9.366 -3.298 -17.259 1.00 97.31 182 THR A N 1
ATOM 1468 C CA . THR A 1 182 ? -10.406 -2.262 -17.364 1.00 97.31 182 THR A CA 1
ATOM 1469 C C . THR A 1 182 ? -11.594 -2.569 -16.448 1.00 97.31 182 THR A C 1
ATOM 1471 O O . THR A 1 182 ? -12.040 -1.705 -15.693 1.00 97.31 182 THR A O 1
ATOM 1474 N N . VAL A 1 183 ? -12.074 -3.817 -16.447 1.00 97.19 183 VAL A N 1
ATOM 1475 C CA . VAL A 1 183 ? -13.146 -4.268 -15.544 1.00 97.19 183 VAL A CA 1
ATOM 1476 C C . VAL A 1 183 ? -12.697 -4.185 -14.085 1.00 97.19 183 VAL A C 1
ATOM 1478 O O . VAL A 1 183 ? -13.456 -3.712 -13.240 1.00 97.19 183 VAL A O 1
ATOM 1481 N N . ALA A 1 184 ? -11.460 -4.582 -13.781 1.00 97.19 184 ALA A N 1
ATOM 1482 C CA . ALA A 1 184 ? -10.910 -4.489 -12.434 1.00 97.19 184 ALA A CA 1
ATOM 1483 C C . ALA A 1 184 ? -10.824 -3.033 -11.942 1.00 97.19 184 ALA A C 1
ATOM 1485 O O . ALA A 1 184 ? -11.225 -2.756 -10.810 1.00 97.19 184 ALA A O 1
ATOM 1486 N N . LEU A 1 185 ? -10.390 -2.093 -12.796 1.00 97.50 185 LEU A N 1
ATOM 1487 C CA . LEU A 1 185 ? -10.390 -0.662 -12.476 1.00 97.50 185 LEU A CA 1
ATOM 1488 C C . LEU A 1 185 ? -11.813 -0.157 -12.204 1.00 97.50 185 LEU A C 1
ATOM 1490 O O . LEU A 1 185 ? -12.044 0.525 -11.205 1.00 97.50 185 LEU A O 1
ATOM 1494 N N . PHE A 1 186 ? -12.771 -0.518 -13.062 1.00 97.31 186 PHE A N 1
ATOM 1495 C CA . PHE A 1 186 ? -14.169 -0.124 -12.903 1.00 97.31 186 PHE A CA 1
ATOM 1496 C C . PHE A 1 186 ? -14.760 -0.638 -11.584 1.00 97.31 186 PHE A C 1
ATOM 1498 O O . PHE A 1 186 ? -15.344 0.140 -10.830 1.00 97.31 186 PHE A O 1
ATOM 1505 N N . ILE A 1 187 ? -14.551 -1.918 -11.260 1.00 97.25 187 ILE A N 1
ATOM 1506 C CA . ILE A 1 187 ? -14.976 -2.507 -9.982 1.00 97.25 187 ILE A CA 1
ATOM 1507 C C . ILE A 1 187 ? -14.282 -1.811 -8.808 1.00 97.25 187 ILE A C 1
ATOM 1509 O O . ILE A 1 187 ? -14.926 -1.546 -7.795 1.00 97.25 187 ILE A O 1
ATOM 1513 N N . GLY A 1 188 ? -13.001 -1.465 -8.941 1.00 96.75 188 GLY A N 1
ATOM 1514 C CA . GLY A 1 188 ? -12.258 -0.720 -7.930 1.00 96.75 188 GLY A CA 1
ATOM 1515 C C . GLY A 1 188 ? -12.876 0.645 -7.621 1.00 96.75 188 GLY A C 1
ATOM 1516 O O . GLY A 1 188 ? -13.149 0.946 -6.460 1.00 96.75 188 GLY A O 1
ATOM 1517 N N . ILE A 1 189 ? -13.142 1.454 -8.651 1.00 96.75 189 ILE A N 1
ATOM 1518 C CA . ILE A 1 189 ? -13.704 2.806 -8.500 1.00 96.75 189 ILE A CA 1
ATOM 1519 C C . ILE A 1 189 ? -15.158 2.741 -8.026 1.00 96.75 189 ILE A C 1
ATOM 1521 O O . ILE A 1 189 ? -15.507 3.334 -7.004 1.00 96.75 189 ILE A O 1
ATOM 1525 N N . MET A 1 190 ? -16.011 2.000 -8.738 1.00 98.12 190 MET A N 1
ATOM 1526 C CA . MET A 1 190 ? -17.437 1.917 -8.412 1.00 98.12 190 MET A CA 1
ATOM 1527 C C . MET A 1 190 ? -17.669 1.219 -7.074 1.00 98.12 190 MET A C 1
ATOM 1529 O O . MET A 1 190 ? -18.513 1.649 -6.288 1.00 98.12 190 MET A O 1
ATOM 1533 N N . GLY A 1 191 ? -16.880 0.186 -6.776 1.00 97.88 191 GLY A N 1
ATOM 1534 C CA . GLY A 1 191 ? -16.882 -0.484 -5.483 1.00 97.88 191 GLY A CA 1
ATOM 1535 C C . GLY A 1 191 ? -16.491 0.461 -4.351 1.00 97.88 191 GLY A C 1
ATOM 1536 O O . GLY A 1 191 ? -17.161 0.463 -3.321 1.00 97.88 191 GLY A O 1
ATOM 1537 N N . ALA A 1 192 ? -15.461 1.296 -4.534 1.00 97.75 192 ALA A N 1
ATOM 1538 C CA . ALA A 1 192 ? -15.051 2.272 -3.525 1.00 97.75 192 ALA A CA 1
ATOM 1539 C C . ALA A 1 192 ? -16.141 3.327 -3.273 1.00 97.75 192 ALA A C 1
ATOM 1541 O O . ALA A 1 192 ? -16.467 3.604 -2.118 1.00 97.75 192 ALA A O 1
ATOM 1542 N N . LEU A 1 193 ? -16.761 3.861 -4.331 1.00 98.31 193 LEU A N 1
ATOM 1543 C CA . LEU A 1 193 ? -17.879 4.807 -4.215 1.00 98.31 193 LEU A CA 1
ATOM 1544 C C . LEU A 1 193 ? -19.077 4.188 -3.485 1.00 98.31 193 LEU A C 1
ATOM 1546 O O . LEU A 1 193 ? -19.646 4.799 -2.578 1.00 98.31 193 LEU A O 1
ATOM 1550 N N . ALA A 1 194 ? -19.432 2.952 -3.830 1.00 98.25 194 ALA A N 1
ATOM 1551 C CA . ALA A 1 194 ? -20.522 2.246 -3.177 1.00 98.25 194 ALA A CA 1
ATOM 1552 C C . ALA A 1 194 ? -20.192 1.901 -1.712 1.00 98.25 194 ALA A C 1
ATOM 1554 O O . ALA A 1 194 ? -21.044 2.075 -0.842 1.00 98.25 194 ALA A O 1
ATOM 1555 N N . ALA A 1 195 ? -18.952 1.507 -1.400 1.00 98.00 195 ALA A N 1
ATOM 1556 C CA . ALA A 1 195 ? -18.504 1.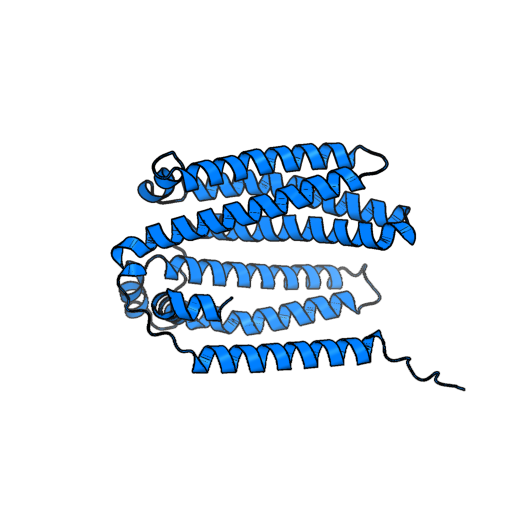270 -0.027 1.00 98.00 195 ALA A CA 1
ATOM 1557 C C . ALA A 1 195 ? -18.555 2.551 0.825 1.00 98.00 195 ALA A C 1
ATOM 1559 O O . ALA A 1 195 ? -18.988 2.501 1.979 1.00 98.00 195 ALA A O 1
ATOM 1560 N N . ILE A 1 196 ? -18.181 3.704 0.253 1.00 98.19 196 ILE A N 1
ATOM 1561 C CA . ILE A 1 196 ? -18.329 5.020 0.893 1.00 98.19 196 ILE A CA 1
ATOM 1562 C C . ILE A 1 196 ? -19.803 5.304 1.190 1.00 98.19 196 ILE A C 1
ATOM 1564 O O . ILE A 1 196 ? -20.137 5.648 2.324 1.00 98.19 196 ILE A O 1
ATOM 1568 N 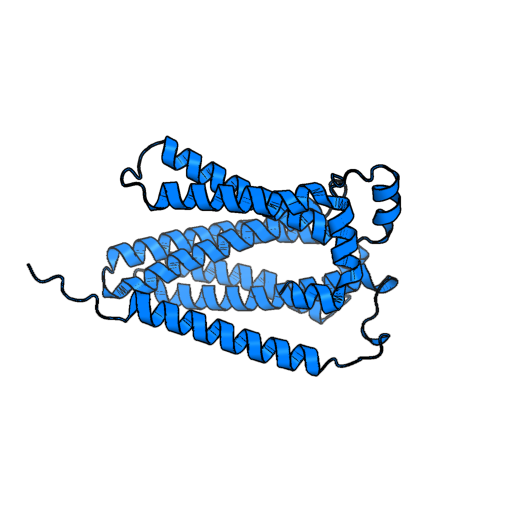N . PHE A 1 197 ? -20.689 5.136 0.205 1.00 98.19 197 PHE A N 1
ATOM 1569 C CA . PHE A 1 197 ? -22.121 5.383 0.374 1.00 98.19 197 PHE A CA 1
ATOM 1570 C C . PHE A 1 197 ? -22.736 4.484 1.457 1.00 98.19 197 PHE A C 1
ATOM 1572 O O . PHE A 1 197 ? -23.417 4.968 2.362 1.00 98.19 197 PHE A O 1
ATOM 1579 N N . VAL A 1 198 ? -22.432 3.183 1.416 1.00 98.00 198 VAL A N 1
ATOM 1580 C CA . VAL A 1 198 ? -22.889 2.203 2.409 1.00 98.00 198 VAL A CA 1
ATOM 1581 C C . VAL A 1 198 ? -22.390 2.564 3.807 1.00 98.00 198 VAL A C 1
ATOM 1583 O O . VAL A 1 198 ? -23.180 2.550 4.753 1.00 98.00 198 VAL A O 1
ATOM 1586 N N . MET A 1 199 ? -21.107 2.909 3.958 1.00 97.94 199 MET A N 1
ATOM 1587 C CA . MET A 1 199 ? -20.551 3.295 5.256 1.00 97.94 199 MET A CA 1
ATOM 1588 C C . MET A 1 199 ? -21.173 4.599 5.767 1.00 97.94 199 MET A C 1
ATOM 1590 O O . MET A 1 199 ? -21.536 4.690 6.938 1.00 97.94 199 MET A O 1
ATOM 1594 N N . MET A 1 200 ? -21.349 5.597 4.900 1.00 97.56 200 MET A N 1
ATOM 1595 C CA . MET A 1 200 ? -21.985 6.868 5.249 1.00 97.56 200 MET A CA 1
ATOM 1596 C C . MET A 1 200 ? -23.396 6.653 5.807 1.00 97.56 200 MET A C 1
ATOM 1598 O O . MET A 1 200 ? -23.743 7.208 6.850 1.00 97.56 200 MET A O 1
ATOM 1602 N N . GLU A 1 201 ? -24.188 5.805 5.154 1.00 96.88 201 GLU A N 1
ATOM 1603 C CA . GLU A 1 201 ? -25.536 5.464 5.603 1.00 96.88 201 GLU A CA 1
ATOM 1604 C C . GLU A 1 201 ? -25.521 4.627 6.893 1.00 96.88 201 GLU A C 1
ATOM 1606 O O . GLU A 1 201 ? -26.337 4.837 7.794 1.00 96.88 201 GLU A O 1
ATOM 1611 N N . ALA A 1 202 ? -24.552 3.720 7.045 1.00 95.38 202 ALA A N 1
ATOM 1612 C CA . ALA A 1 202 ? -24.361 2.946 8.272 1.00 95.38 202 ALA A CA 1
ATOM 1613 C C . ALA A 1 202 ? -24.106 3.845 9.491 1.00 95.38 202 ALA A C 1
ATOM 1615 O O . ALA A 1 202 ? -24.648 3.601 10.568 1.00 95.38 202 ALA A O 1
ATOM 1616 N N . LEU A 1 203 ? -23.305 4.900 9.317 1.00 94.69 203 LEU A N 1
ATOM 1617 C CA . LEU A 1 203 ? -22.921 5.821 10.388 1.00 94.69 203 LEU A CA 1
ATOM 1618 C C . LEU A 1 203 ? -24.083 6.689 10.895 1.00 94.69 203 LEU A C 1
ATOM 1620 O O . LEU A 1 203 ? -24.041 7.128 12.048 1.00 94.69 203 LEU A O 1
ATOM 1624 N N . ARG A 1 204 ? -25.115 6.916 10.071 1.00 94.06 204 ARG A N 1
ATOM 1625 C CA . ARG A 1 204 ? -26.337 7.654 10.447 1.00 94.06 204 ARG A CA 1
ATOM 1626 C C . ARG A 1 204 ? -27.298 6.814 11.283 1.00 94.06 204 ARG A C 1
ATOM 1628 O O . ARG A 1 204 ? -28.070 7.356 12.070 1.00 94.06 204 ARG A O 1
ATOM 1635 N N . LYS A 1 205 ? -27.249 5.490 11.136 1.00 91.75 205 LYS A N 1
ATOM 1636 C CA . LYS A 1 205 ? -28.158 4.571 11.824 1.00 91.75 205 LYS A CA 1
ATOM 1637 C C . LYS A 1 205 ? -27.790 4.412 13.297 1.00 91.75 205 LYS A C 1
ATOM 1639 O O . LYS A 1 205 ? -26.640 4.586 13.721 1.00 91.75 205 LYS A O 1
ATOM 1644 N N . HIS A 1 206 ? -28.795 4.044 14.095 1.00 85.75 206 HIS A N 1
ATOM 1645 C CA . HIS A 1 206 ? -28.564 3.636 15.475 1.00 85.75 206 HIS A CA 1
ATOM 1646 C C . HIS A 1 206 ? -27.664 2.392 15.484 1.00 85.75 206 HIS A C 1
ATOM 1648 O O . HIS A 1 206 ? -26.590 2.442 16.073 1.00 85.75 206 HIS A O 1
ATOM 1654 N N . ASP A 1 207 ? -28.032 1.328 14.767 1.00 90.31 207 ASP A N 1
ATOM 1655 C CA . ASP A 1 207 ? -27.221 0.113 14.622 1.00 90.31 207 ASP A CA 1
ATOM 1656 C C . ASP A 1 207 ? -26.387 0.128 13.315 1.00 90.31 207 ASP A C 1
ATOM 1658 O O . ASP A 1 207 ? -26.941 -0.122 12.240 1.00 90.31 207 ASP A O 1
ATOM 1662 N N . PRO A 1 208 ? -25.064 0.401 13.371 1.00 91.00 208 PRO A N 1
ATOM 1663 C CA . PRO A 1 208 ? -24.204 0.484 12.185 1.00 91.00 208 PRO A CA 1
ATOM 1664 C C . PRO A 1 208 ? -23.708 -0.879 11.666 1.00 91.00 208 PRO A C 1
ATOM 1666 O O . PRO A 1 208 ? -23.038 -0.929 10.634 1.00 91.00 208 PRO A O 1
ATOM 1669 N N . ARG A 1 209 ? -23.999 -1.998 12.350 1.00 92.69 209 ARG A N 1
ATOM 1670 C CA . ARG A 1 209 ? -23.318 -3.288 12.113 1.00 92.69 209 ARG A CA 1
ATOM 1671 C C . ARG A 1 209 ? -23.525 -3.841 10.704 1.00 92.69 209 ARG A C 1
ATOM 1673 O O . ARG A 1 209 ? -22.565 -4.252 10.062 1.00 92.69 209 ARG A O 1
ATOM 1680 N N . LYS A 1 210 ? -24.766 -3.830 10.204 1.00 93.31 210 LYS A N 1
ATOM 1681 C CA . LYS A 1 210 ? -25.091 -4.354 8.862 1.00 93.31 210 LYS A CA 1
ATOM 1682 C C . LYS A 1 210 ? -24.330 -3.614 7.762 1.00 93.31 210 LYS A C 1
ATOM 1684 O O . LYS A 1 210 ? -23.748 -4.246 6.886 1.00 93.31 210 LYS A O 1
ATOM 1689 N N . GLY A 1 211 ? -24.323 -2.283 7.828 1.00 93.88 211 GLY A N 1
ATOM 1690 C CA . GLY A 1 211 ? -23.614 -1.462 6.852 1.00 93.88 211 GLY A CA 1
ATOM 1691 C C . GLY A 1 211 ? -22.097 -1.619 6.959 1.00 93.88 211 GLY A C 1
ATOM 1692 O O . GLY A 1 211 ? -21.428 -1.678 5.934 1.00 93.88 211 GLY A O 1
ATOM 1693 N N . PHE A 1 212 ? -21.567 -1.799 8.173 1.00 94.69 212 PHE A N 1
ATOM 1694 C CA . PHE A 1 212 ? -20.160 -2.143 8.362 1.00 94.69 212 PHE A CA 1
ATOM 1695 C C . PHE A 1 212 ? -19.788 -3.464 7.668 1.00 94.69 212 PHE A C 1
ATOM 1697 O O . PHE A 1 212 ? -18.860 -3.467 6.866 1.00 94.69 212 PHE A O 1
ATOM 1704 N N . TYR A 1 213 ? -20.521 -4.561 7.909 1.00 96.12 213 TYR A N 1
ATOM 1705 C CA . TYR A 1 213 ? -20.221 -5.854 7.274 1.00 96.12 213 TYR A CA 1
ATOM 1706 C C . TYR A 1 213 ? -20.251 -5.769 5.746 1.00 96.12 213 TYR A C 1
ATOM 1708 O O . TYR A 1 213 ? -19.366 -6.310 5.085 1.00 96.12 213 TYR A O 1
ATOM 1716 N N . LEU A 1 214 ? -21.236 -5.056 5.194 1.00 97.31 214 LEU A N 1
ATOM 1717 C CA . LEU A 1 214 ? -21.343 -4.850 3.754 1.00 97.31 214 LEU A CA 1
ATOM 1718 C C . LEU A 1 214 ? -20.146 -4.052 3.214 1.00 97.31 214 LEU A C 1
ATOM 1720 O O . LEU A 1 214 ? -19.478 -4.516 2.295 1.00 97.31 214 LEU A O 1
ATOM 1724 N N . ALA A 1 215 ? -19.819 -2.906 3.817 1.00 97.25 215 ALA A N 1
ATOM 1725 C CA . ALA A 1 215 ? -18.682 -2.085 3.398 1.00 97.25 215 ALA A CA 1
ATOM 1726 C C . ALA A 1 215 ? -17.339 -2.826 3.532 1.00 97.25 215 ALA A C 1
ATOM 1728 O O . ALA A 1 215 ? -16.489 -2.714 2.652 1.00 97.25 215 ALA A O 1
ATOM 1729 N N . SER A 1 216 ? -17.149 -3.627 4.588 1.00 96.50 216 SER A N 1
ATOM 1730 C CA . SER A 1 216 ? -15.961 -4.476 4.748 1.00 96.50 216 SER A CA 1
ATOM 1731 C C . SER A 1 216 ? -15.877 -5.572 3.685 1.00 96.50 216 SER A C 1
ATOM 1733 O O . SER A 1 216 ? -14.794 -5.811 3.154 1.00 96.50 216 SER A O 1
ATOM 1735 N N . GLY A 1 217 ? -17.000 -6.207 3.333 1.00 97.38 217 GLY A N 1
ATOM 1736 C CA . GLY A 1 217 ? -17.054 -7.183 2.242 1.00 97.38 217 GLY A CA 1
ATOM 1737 C C . GLY A 1 217 ? -16.681 -6.562 0.893 1.00 97.38 217 GLY A C 1
ATOM 1738 O O . GLY A 1 217 ? -15.892 -7.135 0.144 1.00 97.38 217 GLY A O 1
ATOM 1739 N N . MET A 1 218 ? -17.171 -5.350 0.619 1.00 97.75 218 MET A N 1
ATOM 1740 C CA . MET A 1 218 ? -16.803 -4.592 -0.582 1.00 97.75 218 MET A CA 1
ATOM 1741 C C . MET A 1 218 ? -15.320 -4.212 -0.579 1.00 97.75 218 MET A C 1
ATOM 1743 O O . MET A 1 218 ? -14.648 -4.406 -1.585 1.00 97.75 218 MET A O 1
ATOM 1747 N N . ALA A 1 219 ? -14.785 -3.735 0.550 1.00 97.50 219 ALA A N 1
ATOM 1748 C CA . ALA A 1 219 ? -13.365 -3.415 0.684 1.00 97.50 219 ALA A CA 1
ATOM 1749 C C . ALA A 1 219 ? -12.472 -4.636 0.407 1.00 97.50 219 ALA A C 1
ATOM 1751 O O . ALA A 1 219 ? -11.487 -4.521 -0.319 1.00 97.50 219 ALA A O 1
ATOM 1752 N N . LEU A 1 220 ? -12.841 -5.815 0.919 1.00 96.69 220 LEU A N 1
ATOM 1753 C CA . LEU A 1 220 ? -12.115 -7.058 0.653 1.00 96.69 220 LEU A CA 1
ATOM 1754 C C . LEU A 1 220 ? -12.142 -7.424 -0.836 1.00 96.69 220 LEU A C 1
ATOM 1756 O O . LEU A 1 220 ? -11.102 -7.751 -1.404 1.00 96.69 220 LEU A O 1
ATOM 1760 N N . LEU A 1 221 ? -13.310 -7.325 -1.478 1.00 96.88 221 LEU A N 1
ATOM 1761 C CA . LEU A 1 221 ? -13.450 -7.578 -2.912 1.00 96.88 221 LEU A CA 1
ATOM 1762 C C . LEU A 1 221 ? -12.586 -6.615 -3.741 1.00 96.88 221 LEU A C 1
ATOM 1764 O O . LEU A 1 221 ? -11.876 -7.046 -4.645 1.00 96.88 221 LEU A O 1
ATOM 1768 N N . ILE A 1 222 ? -12.590 -5.324 -3.398 1.00 97.50 222 ILE A N 1
ATOM 1769 C CA . ILE A 1 222 ? -11.762 -4.306 -4.060 1.00 97.50 222 ILE A CA 1
ATOM 1770 C C . ILE A 1 222 ? -10.277 -4.654 -3.932 1.00 97.50 222 ILE A C 1
ATOM 1772 O O . ILE A 1 222 ? -9.554 -4.570 -4.919 1.00 97.50 222 ILE A O 1
ATOM 1776 N N . VAL A 1 223 ? -9.814 -5.090 -2.755 1.00 96.88 223 VAL A N 1
ATOM 1777 C CA . VAL A 1 223 ? -8.410 -5.492 -2.548 1.00 96.88 223 VAL A CA 1
ATOM 1778 C C . VAL A 1 223 ? -8.007 -6.644 -3.475 1.00 96.88 223 VAL A C 1
ATOM 1780 O O . VAL A 1 223 ? -6.893 -6.629 -3.997 1.00 96.88 223 VAL A O 1
ATOM 1783 N N . VAL A 1 224 ? -8.902 -7.603 -3.738 1.00 96.50 224 VAL A N 1
ATOM 1784 C CA . VAL A 1 224 ? -8.644 -8.691 -4.699 1.00 96.50 224 VAL A CA 1
ATOM 1785 C C . VAL A 1 224 ? -8.445 -8.138 -6.111 1.00 96.50 224 VAL A C 1
ATOM 1787 O O . VAL A 1 224 ? -7.439 -8.443 -6.749 1.00 96.50 224 VAL A O 1
ATOM 1790 N N . PHE A 1 225 ? -9.340 -7.268 -6.587 1.00 96.69 225 PHE A N 1
ATOM 1791 C CA . PHE A 1 225 ? -9.190 -6.651 -7.911 1.00 96.69 225 PHE A CA 1
ATOM 1792 C C . PHE A 1 225 ? -7.956 -5.747 -8.007 1.00 96.69 225 PHE A C 1
ATOM 1794 O O . PHE A 1 225 ? -7.270 -5.757 -9.027 1.00 96.69 225 PHE A O 1
ATOM 1801 N N . MET A 1 226 ? -7.602 -5.037 -6.934 1.00 96.75 226 MET A N 1
ATOM 1802 C CA . MET A 1 226 ? -6.365 -4.252 -6.868 1.00 96.75 226 MET A CA 1
ATOM 1803 C C . MET A 1 226 ? -5.115 -5.135 -6.930 1.00 96.75 226 MET A C 1
ATOM 1805 O O . MET A 1 226 ? -4.115 -4.741 -7.528 1.00 96.75 226 MET A O 1
ATOM 1809 N N . ALA A 1 227 ? -5.153 -6.340 -6.351 1.00 95.12 227 ALA A N 1
ATOM 1810 C CA . ALA A 1 227 ? -4.061 -7.300 -6.477 1.00 95.12 227 ALA A CA 1
ATOM 1811 C C . ALA A 1 227 ? -3.890 -7.774 -7.929 1.00 95.12 227 ALA A C 1
ATOM 1813 O O . ALA A 1 227 ? -2.761 -7.770 -8.416 1.00 95.12 227 ALA A O 1
ATOM 1814 N N . ILE A 1 228 ? -4.995 -8.079 -8.622 1.00 94.94 228 ILE A N 1
ATOM 1815 C CA . ILE A 1 228 ? -4.997 -8.450 -10.049 1.00 94.94 228 ILE A CA 1
ATOM 1816 C C . ILE A 1 228 ? -4.434 -7.308 -10.904 1.00 94.94 228 ILE A C 1
ATOM 1818 O O . ILE A 1 228 ? -3.544 -7.522 -11.720 1.00 94.94 228 ILE A O 1
ATOM 1822 N N . MET A 1 229 ? -4.901 -6.073 -10.693 1.00 95.62 229 MET A N 1
ATOM 1823 C CA . MET A 1 229 ? -4.383 -4.904 -11.413 1.00 95.62 229 MET A CA 1
ATOM 1824 C C . MET A 1 229 ? -2.879 -4.722 -11.197 1.00 95.62 229 MET A C 1
ATOM 1826 O O . MET A 1 229 ? -2.137 -4.488 -12.149 1.00 95.62 229 MET A O 1
ATOM 1830 N N . ARG A 1 230 ? -2.411 -4.861 -9.949 1.00 95.06 230 ARG A N 1
ATOM 1831 C CA . ARG A 1 230 ? -0.984 -4.752 -9.621 1.00 95.06 230 ARG A CA 1
ATOM 1832 C C . ARG A 1 230 ? -0.151 -5.786 -10.380 1.00 95.06 230 ARG A C 1
ATOM 1834 O O . ARG A 1 230 ? 0.931 -5.442 -10.843 1.00 95.06 230 ARG A O 1
ATOM 1841 N N . GLU A 1 231 ? -0.641 -7.018 -10.486 1.00 92.56 231 GLU A N 1
ATOM 1842 C CA . GLU A 1 231 ? 0.026 -8.103 -11.212 1.00 92.56 231 GLU A CA 1
ATOM 1843 C C . GLU A 1 231 ? 0.098 -7.813 -12.715 1.00 92.56 231 GLU A C 1
ATOM 1845 O O . GLU A 1 231 ? 1.191 -7.803 -13.272 1.00 92.56 231 GLU A O 1
ATOM 1850 N N . ILE A 1 232 ? -1.020 -7.417 -13.337 1.00 94.75 232 ILE A N 1
ATOM 1851 C CA . ILE A 1 232 ? -1.053 -7.017 -14.756 1.00 94.75 232 ILE A CA 1
ATOM 1852 C C . ILE A 1 232 ? -0.064 -5.876 -15.034 1.00 94.75 232 ILE A C 1
ATOM 1854 O O . ILE A 1 232 ? 0.650 -5.893 -16.036 1.00 94.75 232 ILE A O 1
ATOM 1858 N N . LEU A 1 233 ? -0.001 -4.877 -14.148 1.00 95.31 233 LEU A N 1
ATOM 1859 C CA . LEU A 1 233 ? 0.942 -3.770 -14.296 1.00 95.31 233 LEU A CA 1
ATOM 1860 C C . LEU A 1 233 ? 2.388 -4.239 -14.201 1.00 95.31 233 LEU A C 1
ATOM 1862 O O . LEU A 1 233 ? 3.220 -3.804 -14.991 1.00 95.31 233 LEU A O 1
ATOM 1866 N N . GLN A 1 234 ? 2.692 -5.083 -13.218 1.00 93.56 234 GLN A N 1
ATOM 1867 C CA . GLN A 1 234 ? 4.030 -5.623 -13.018 1.00 93.56 234 GLN A CA 1
ATOM 1868 C C . GLN A 1 234 ? 4.493 -6.406 -14.250 1.00 93.56 234 GLN A C 1
ATOM 1870 O O . GLN A 1 234 ? 5.598 -6.160 -14.733 1.00 93.56 234 GLN A O 1
ATOM 1875 N N . ASP A 1 235 ? 3.635 -7.261 -14.801 1.00 91.81 235 ASP A N 1
ATOM 1876 C CA . ASP A 1 235 ? 3.937 -8.001 -16.025 1.00 91.81 235 ASP A CA 1
ATOM 1877 C C . ASP A 1 235 ? 4.142 -7.058 -17.216 1.00 91.81 235 ASP A C 1
ATOM 1879 O O . ASP A 1 235 ? 5.084 -7.234 -17.983 1.00 91.81 235 ASP A O 1
ATOM 1883 N N . ALA A 1 236 ? 3.347 -5.991 -17.331 1.00 93.44 236 ALA A N 1
ATOM 1884 C CA . ALA A 1 236 ? 3.529 -4.982 -18.374 1.00 93.44 236 ALA A CA 1
ATOM 1885 C C . ALA A 1 236 ? 4.844 -4.188 -18.248 1.00 93.44 236 ALA A C 1
ATOM 1887 O O . ALA A 1 236 ? 5.386 -3.738 -19.254 1.00 93.44 236 ALA A O 1
ATOM 1888 N N . TYR A 1 237 ? 5.370 -3.989 -17.034 1.00 94.00 237 TYR A N 1
ATOM 1889 C CA . TYR A 1 237 ? 6.702 -3.400 -16.839 1.00 94.00 237 TYR A CA 1
ATOM 1890 C C . TYR A 1 237 ? 7.825 -4.360 -17.224 1.00 94.00 237 TYR A C 1
ATOM 1892 O O . TYR A 1 237 ? 8.836 -3.922 -17.761 1.00 94.00 237 TYR A O 1
ATOM 1900 N N . LEU A 1 238 ? 7.650 -5.654 -16.962 1.00 92.75 238 LEU A N 1
ATOM 1901 C CA . LEU A 1 238 ? 8.700 -6.651 -17.142 1.00 92.75 238 LEU A CA 1
ATOM 1902 C C . LEU A 1 238 ? 8.601 -7.428 -18.459 1.00 92.75 238 LEU A C 1
ATOM 1904 O O . LEU A 1 238 ? 9.462 -8.264 -18.709 1.00 92.75 238 LEU A O 1
ATOM 1908 N N . ALA A 1 239 ? 7.613 -7.153 -19.312 1.00 89.81 239 ALA A N 1
ATOM 1909 C CA . ALA A 1 239 ? 7.327 -7.921 -20.528 1.00 89.81 239 ALA A CA 1
ATOM 1910 C C . ALA A 1 239 ? 8.525 -8.072 -21.488 1.00 89.81 239 ALA A C 1
ATOM 1912 O O . ALA A 1 239 ? 8.636 -9.086 -22.185 1.00 89.81 239 ALA A O 1
ATOM 1913 N N . GLU A 1 240 ? 9.424 -7.083 -21.519 1.00 87.19 240 GLU A N 1
ATOM 1914 C CA . GLU A 1 240 ? 10.655 -7.114 -22.323 1.00 87.19 240 GLU A CA 1
ATOM 1915 C C . GLU A 1 240 ? 11.755 -7.990 -21.702 1.00 87.19 240 GLU A C 1
ATOM 1917 O O . GLU A 1 240 ? 12.553 -8.585 -22.423 1.00 87.19 240 GLU A O 1
ATOM 1922 N N . TYR A 1 241 ? 11.772 -8.117 -20.374 1.00 85.88 241 TYR A N 1
ATOM 1923 C CA . TYR A 1 241 ? 12.839 -8.775 -19.612 1.00 85.88 241 TYR A CA 1
ATOM 1924 C C . TYR A 1 241 ? 12.465 -10.171 -19.106 1.00 85.88 241 TYR A C 1
ATOM 1926 O O . TYR A 1 241 ? 13.342 -10.992 -18.838 1.00 85.88 241 TYR A O 1
ATOM 1934 N N . PHE A 1 242 ? 11.174 -10.446 -18.921 1.00 80.56 242 PHE A N 1
ATOM 1935 C CA . PHE A 1 242 ? 10.690 -11.646 -18.257 1.00 80.56 242 PHE A CA 1
ATOM 1936 C C . PHE A 1 242 ? 9.402 -12.157 -18.889 1.00 80.56 242 PHE A C 1
ATOM 1938 O O . PHE A 1 242 ? 8.374 -11.487 -18.894 1.00 80.56 242 PHE A O 1
ATOM 1945 N N . LYS A 1 243 ? 9.453 -13.397 -19.378 1.00 77.06 243 LYS A N 1
ATOM 1946 C CA . LYS A 1 243 ? 8.288 -14.133 -19.871 1.00 77.06 243 LYS A CA 1
ATOM 1947 C C . LYS A 1 243 ? 8.209 -15.455 -19.111 1.00 77.06 243 LYS A C 1
ATOM 1949 O O . LYS A 1 243 ? 8.977 -16.361 -19.434 1.00 77.06 243 LYS A O 1
ATOM 1954 N N . PRO A 1 244 ? 7.313 -15.588 -18.114 1.00 68.56 244 PRO A N 1
ATOM 1955 C CA . PRO A 1 244 ? 7.227 -16.783 -17.271 1.00 68.56 244 PRO A CA 1
ATOM 1956 C C . PRO A 1 244 ? 7.087 -18.083 -18.075 1.00 68.56 244 PRO A C 1
ATOM 1958 O O . PRO A 1 244 ? 7.694 -19.092 -17.735 1.00 68.56 244 PRO A O 1
ATOM 1961 N N . ALA A 1 245 ? 6.349 -18.032 -19.190 1.00 70.00 245 ALA A N 1
ATOM 1962 C CA . ALA A 1 245 ? 6.105 -19.170 -20.077 1.00 70.00 245 ALA A CA 1
ATOM 1963 C C . ALA A 1 245 ? 7.365 -19.712 -20.780 1.00 70.00 245 ALA A C 1
ATOM 1965 O O . ALA A 1 245 ? 7.343 -20.830 -21.285 1.00 70.00 245 ALA A O 1
ATOM 1966 N N . ASN A 1 246 ? 8.458 -18.943 -20.811 1.00 70.12 246 ASN A N 1
ATOM 1967 C CA . ASN A 1 246 ? 9.696 -19.350 -21.475 1.00 70.12 246 ASN A CA 1
ATOM 1968 C C . ASN A 1 246 ? 10.618 -20.178 -20.566 1.00 70.12 246 ASN A C 1
ATOM 1970 O O . ASN A 1 246 ? 11.609 -20.726 -21.047 1.00 70.12 246 ASN A O 1
ATOM 1974 N N . PHE A 1 247 ? 10.328 -20.271 -19.265 1.00 67.69 247 PHE A N 1
ATOM 1975 C CA . PHE A 1 247 ? 11.156 -21.025 -18.329 1.00 67.69 247 PHE A CA 1
ATOM 1976 C C . PHE A 1 247 ? 10.645 -22.458 -18.181 1.00 67.69 247 PHE A C 1
ATOM 1978 O O . PHE A 1 247 ? 9.474 -22.698 -17.890 1.00 67.69 247 PHE A O 1
ATOM 1985 N N . ALA A 1 248 ? 11.548 -23.428 -18.336 1.00 69.62 248 ALA A N 1
ATOM 1986 C CA . ALA A 1 248 ? 11.250 -24.820 -18.031 1.00 69.62 248 ALA A CA 1
ATOM 1987 C C . ALA A 1 248 ? 10.964 -24.963 -16.528 1.00 69.62 248 ALA A C 1
ATOM 1989 O O . ALA A 1 248 ? 11.833 -24.700 -15.692 1.00 69.62 248 ALA A O 1
ATOM 1990 N N . VAL A 1 249 ? 9.749 -25.394 -16.183 1.00 71.62 249 VAL A N 1
ATOM 1991 C CA . VAL A 1 249 ? 9.351 -25.629 -14.792 1.00 71.62 249 VAL A CA 1
ATOM 1992 C C . VAL A 1 249 ? 10.112 -26.845 -14.264 1.00 71.62 249 VAL A C 1
ATOM 1994 O O . VAL A 1 249 ? 9.759 -27.989 -14.537 1.00 71.62 249 VAL A O 1
ATOM 1997 N N . LYS A 1 250 ? 11.181 -26.598 -13.503 1.00 74.81 250 LYS A N 1
ATOM 1998 C CA . LYS A 1 250 ? 11.867 -27.631 -12.722 1.00 74.81 250 LYS A CA 1
ATOM 1999 C C . LYS A 1 250 ? 11.259 -27.675 -11.330 1.00 74.81 250 LYS A C 1
ATOM 2001 O O . LYS A 1 250 ? 11.689 -26.959 -10.429 1.00 74.81 250 LYS A O 1
ATOM 2006 N N . THR A 1 25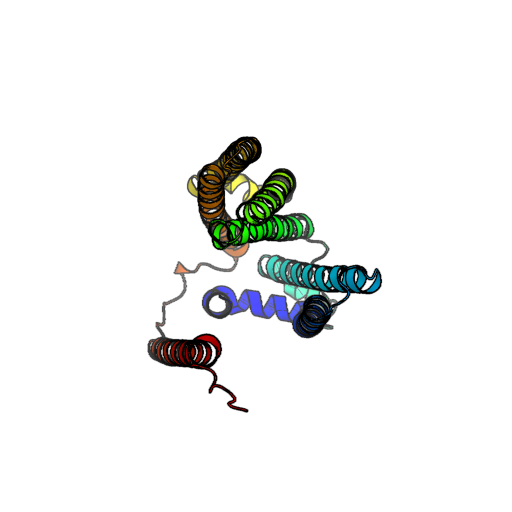1 ? 10.226 -28.490 -11.169 1.00 75.00 251 THR A N 1
ATOM 2007 C CA . THR A 1 251 ? 9.512 -28.624 -9.899 1.00 75.00 251 THR A CA 1
ATOM 2008 C C . THR A 1 251 ? 10.431 -29.220 -8.832 1.00 75.00 251 THR A C 1
ATOM 2010 O O . THR A 1 251 ? 10.837 -30.376 -8.929 1.00 75.00 251 THR A O 1
ATOM 2013 N N . GLN A 1 252 ? 10.765 -28.437 -7.805 1.00 79.00 252 GLN A N 1
ATOM 2014 C CA . GLN A 1 252 ? 11.585 -28.883 -6.674 1.00 79.00 252 GLN A CA 1
ATOM 2015 C C . GLN A 1 252 ? 10.695 -29.442 -5.556 1.00 79.00 252 GLN A C 1
ATOM 2017 O O . GLN A 1 252 ? 10.407 -28.764 -4.568 1.00 79.00 252 GLN A O 1
ATOM 2022 N N . TRP A 1 253 ? 10.232 -30.683 -5.729 1.00 86.50 253 TRP A N 1
ATOM 2023 C CA . TRP A 1 253 ? 9.347 -31.355 -4.768 1.00 86.50 253 TRP A CA 1
ATOM 2024 C C . TRP A 1 253 ? 9.960 -31.475 -3.371 1.00 86.50 253 TRP A C 1
ATOM 2026 O O . TRP A 1 253 ? 9.260 -31.267 -2.382 1.00 86.50 253 TRP A O 1
ATOM 2036 N N . ASP A 1 254 ? 11.268 -31.707 -3.288 1.00 86.94 254 ASP A N 1
ATOM 2037 C CA . ASP A 1 254 ? 11.988 -31.850 -2.018 1.00 86.94 254 ASP A CA 1
ATOM 2038 C C . ASP A 1 254 ? 11.890 -30.575 -1.169 1.00 86.94 254 ASP A C 1
ATOM 2040 O O . ASP A 1 254 ? 11.619 -30.620 0.033 1.00 86.94 254 ASP A O 1
ATOM 2044 N N . VAL A 1 255 ? 12.030 -29.413 -1.817 1.00 83.69 255 VAL A N 1
ATOM 2045 C CA . VAL A 1 255 ? 11.915 -28.099 -1.170 1.00 83.69 255 VAL A CA 1
ATOM 2046 C C . VAL A 1 255 ? 10.477 -27.840 -0.726 1.00 83.69 255 VAL A C 1
ATOM 2048 O O . VAL A 1 255 ? 10.263 -27.306 0.363 1.00 83.69 255 VAL A O 1
ATOM 2051 N N . LEU A 1 256 ? 9.481 -28.247 -1.523 1.00 83.88 256 LEU A N 1
ATOM 2052 C CA . LEU A 1 256 ? 8.070 -28.118 -1.150 1.00 83.88 256 LEU A CA 1
ATOM 2053 C C . LEU A 1 256 ? 7.732 -28.962 0.085 1.00 83.88 256 LEU A C 1
ATOM 2055 O O . LEU A 1 256 ? 7.073 -28.467 0.997 1.00 83.88 256 LEU A O 1
ATOM 2059 N N . VAL A 1 257 ? 8.191 -30.214 0.137 1.00 90.00 257 VAL A N 1
ATOM 2060 C CA . VAL A 1 257 ? 7.960 -31.100 1.286 1.00 90.00 257 V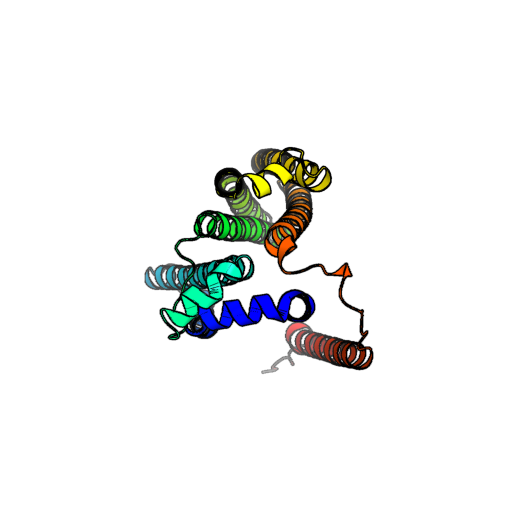AL A CA 1
ATOM 2061 C C . VAL A 1 257 ? 8.635 -30.544 2.538 1.00 90.00 257 VAL A C 1
ATOM 2063 O O . VAL A 1 257 ? 7.988 -30.453 3.582 1.00 90.00 257 VAL A O 1
ATOM 2066 N N . LEU A 1 258 ? 9.893 -30.101 2.432 1.00 89.12 258 LEU A N 1
ATOM 2067 C CA . LEU A 1 258 ? 10.600 -29.449 3.536 1.00 89.12 258 LEU A CA 1
ATOM 2068 C C . LEU A 1 258 ? 9.844 -28.207 4.029 1.00 89.12 258 LEU A C 1
ATOM 2070 O O . LEU A 1 258 ? 9.641 -28.043 5.233 1.00 89.12 258 LEU A O 1
ATOM 2074 N N . PHE A 1 259 ? 9.384 -27.358 3.105 1.00 86.00 259 PHE A N 1
ATOM 2075 C CA . PHE A 1 259 ? 8.573 -26.186 3.426 1.00 86.00 259 PHE A CA 1
ATOM 2076 C C . PHE A 1 259 ? 7.290 -26.572 4.168 1.00 86.00 259 PHE A C 1
ATOM 2078 O O . PHE A 1 259 ? 7.006 -25.985 5.208 1.00 86.00 259 PHE A O 1
ATOM 2085 N N . LEU A 1 260 ? 6.533 -27.562 3.682 1.00 91.44 260 LEU A N 1
ATOM 2086 C CA . LEU A 1 260 ? 5.288 -28.004 4.315 1.00 91.44 260 LEU A CA 1
ATOM 2087 C C . LEU A 1 260 ? 5.529 -28.592 5.708 1.00 91.44 260 LEU A C 1
ATOM 2089 O O . LEU A 1 260 ? 4.786 -28.274 6.634 1.00 91.44 260 LEU A O 1
ATOM 2093 N N . ALA A 1 261 ? 6.580 -29.394 5.884 1.00 94.06 261 ALA A N 1
ATOM 2094 C CA . ALA A 1 261 ? 6.937 -29.963 7.180 1.00 94.06 261 ALA A CA 1
ATOM 2095 C C . ALA A 1 261 ? 7.298 -28.869 8.197 1.00 94.06 261 ALA A C 1
ATOM 2097 O O . ALA A 1 261 ? 6.751 -28.843 9.302 1.00 94.06 261 ALA A O 1
ATOM 2098 N N . LEU A 1 262 ? 8.162 -27.924 7.811 1.00 92.19 262 LEU A N 1
ATOM 2099 C CA . LEU A 1 262 ? 8.529 -26.784 8.656 1.00 92.19 262 LEU A CA 1
ATOM 2100 C C . LEU A 1 262 ? 7.336 -25.862 8.923 1.00 92.19 262 LEU A C 1
ATOM 2102 O O . LEU A 1 262 ? 7.178 -25.376 10.040 1.00 92.19 262 LEU A O 1
ATOM 2106 N N . PHE A 1 263 ? 6.478 -25.641 7.927 1.00 88.62 263 PHE A N 1
ATOM 2107 C CA . PHE A 1 263 ? 5.266 -24.841 8.064 1.00 88.62 263 PHE A CA 1
ATOM 2108 C C . PHE A 1 263 ? 4.298 -25.467 9.073 1.00 88.62 263 PHE A C 1
ATOM 2110 O O . PHE A 1 263 ? 3.877 -24.791 10.009 1.00 88.62 263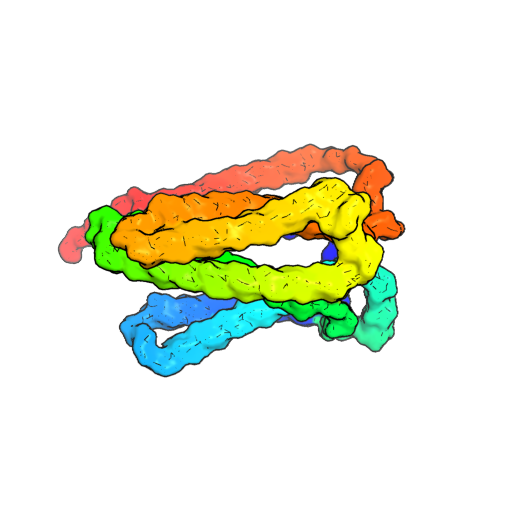 PHE A O 1
ATOM 2117 N N . LEU A 1 264 ? 3.990 -26.760 8.938 1.00 95.75 264 LEU A N 1
ATOM 2118 C CA . LEU A 1 264 ? 3.125 -27.482 9.873 1.00 95.75 264 LEU A CA 1
ATOM 2119 C C . LEU A 1 264 ? 3.737 -27.545 11.277 1.00 95.75 264 LEU A C 1
ATOM 2121 O O . LEU A 1 264 ? 3.027 -27.318 12.255 1.00 95.75 264 LEU A O 1
ATOM 2125 N N . GLY A 1 265 ? 5.047 -27.785 11.384 1.00 95.25 265 GLY A N 1
ATOM 2126 C CA . GLY A 1 265 ? 5.768 -27.751 12.657 1.00 95.25 265 GLY A CA 1
ATOM 2127 C C . GLY A 1 265 ? 5.709 -26.374 13.323 1.00 95.25 265 GLY A C 1
ATOM 2128 O O . GLY A 1 265 ? 5.397 -26.270 14.509 1.00 95.25 265 GLY A O 1
ATOM 2129 N N . GLY A 1 266 ? 5.924 -25.306 12.551 1.00 91.06 266 GLY A N 1
ATOM 2130 C CA . GLY A 1 266 ? 5.822 -23.923 13.011 1.00 91.06 266 GLY A CA 1
ATOM 2131 C C . GLY A 1 266 ? 4.410 -23.557 13.467 1.00 91.06 266 GLY A C 1
ATOM 2132 O O . GLY A 1 266 ? 4.244 -23.016 14.559 1.00 91.06 266 GLY A O 1
ATOM 2133 N N . VAL A 1 267 ? 3.382 -23.908 12.686 1.00 92.44 267 VAL A N 1
ATOM 2134 C CA . VAL A 1 267 ? 1.970 -23.720 13.063 1.00 92.44 267 VAL A CA 1
ATOM 2135 C C . VAL A 1 267 ? 1.638 -24.509 14.330 1.00 92.44 267 VAL A C 1
ATOM 2137 O O . VAL A 1 267 ? 1.020 -23.962 15.241 1.00 92.44 267 VAL A O 1
ATOM 2140 N N . GLY A 1 268 ? 2.085 -25.762 14.427 1.00 94.62 268 GLY A N 1
ATOM 2141 C CA . GLY A 1 268 ? 1.897 -26.603 15.608 1.00 94.62 268 GLY A CA 1
ATOM 2142 C C . GLY A 1 268 ? 2.523 -25.996 16.863 1.00 94.62 268 GLY A C 1
ATOM 2143 O O . GLY A 1 268 ? 1.862 -25.904 17.898 1.00 94.62 268 GLY A O 1
ATOM 2144 N N . LEU A 1 269 ? 3.761 -25.503 16.762 1.00 93.06 269 LEU A N 1
ATOM 2145 C CA . LEU A 1 269 ? 4.444 -24.801 17.849 1.00 93.06 269 LEU A CA 1
ATOM 2146 C C . LEU A 1 269 ? 3.692 -23.528 18.256 1.00 93.06 269 LEU A C 1
ATOM 2148 O O . LEU A 1 269 ? 3.478 -23.285 19.443 1.00 93.06 269 LEU A O 1
ATOM 2152 N N . TRP A 1 270 ? 3.233 -22.741 17.282 1.00 91.75 270 TRP A N 1
ATOM 2153 C CA . TRP A 1 270 ? 2.488 -21.509 17.534 1.00 91.75 270 TRP A CA 1
ATOM 2154 C C . TRP A 1 270 ? 1.157 -21.780 18.247 1.00 91.75 270 TRP A C 1
ATOM 2156 O O . TRP A 1 270 ? 0.843 -21.138 19.251 1.00 91.75 270 TRP A O 1
ATOM 2166 N N . LEU A 1 271 ? 0.411 -22.796 17.802 1.00 92.38 271 LEU A N 1
ATOM 2167 C CA . LEU A 1 271 ? -0.813 -23.254 18.463 1.00 92.38 271 LEU A CA 1
ATOM 2168 C C . LEU A 1 271 ? -0.535 -23.775 19.878 1.00 92.38 271 LEU A C 1
ATOM 2170 O O . LEU A 1 271 ? -1.302 -23.475 20.793 1.00 92.38 271 LEU A O 1
ATOM 2174 N N . ALA A 1 272 ? 0.564 -24.504 20.090 1.00 91.38 272 ALA A N 1
ATOM 2175 C CA . ALA A 1 272 ? 0.968 -24.970 21.415 1.00 91.38 272 ALA A CA 1
ATOM 2176 C C . ALA A 1 272 ? 1.301 -23.801 22.358 1.00 91.38 272 ALA A C 1
ATOM 2178 O O . ALA A 1 272 ? 0.872 -23.804 23.514 1.00 91.38 272 ALA A O 1
ATOM 2179 N N . MET A 1 273 ? 2.000 -22.774 21.866 1.00 89.94 273 MET A N 1
ATOM 2180 C CA . MET A 1 273 ? 2.297 -21.555 22.624 1.00 89.94 273 MET A CA 1
ATOM 2181 C C . MET A 1 273 ? 1.024 -20.779 22.978 1.00 89.94 273 MET A C 1
ATOM 2183 O O . MET A 1 273 ? 0.847 -20.405 24.136 1.00 89.94 273 MET A O 1
ATOM 2187 N N . ILE A 1 274 ? 0.108 -20.592 22.021 1.00 87.38 274 ILE A N 1
ATOM 2188 C CA . ILE A 1 274 ? -1.185 -19.931 22.260 1.00 87.38 274 ILE A CA 1
ATOM 2189 C C . ILE A 1 274 ? -2.006 -20.719 23.277 1.00 87.38 274 ILE A C 1
ATOM 2191 O O . ILE A 1 274 ? -2.511 -20.138 24.237 1.00 87.38 274 ILE A O 1
ATOM 2195 N N . LYS A 1 275 ? -2.103 -22.044 23.114 1.00 88.12 275 LYS A N 1
ATOM 2196 C CA . LYS A 1 275 ? -2.799 -22.918 24.062 1.00 88.12 275 LYS A CA 1
ATOM 2197 C C . LYS A 1 275 ? -2.214 -22.773 25.464 1.00 88.12 275 LYS A C 1
ATOM 2199 O O . LYS A 1 275 ? -2.965 -22.573 26.410 1.00 88.12 275 LYS A O 1
ATOM 2204 N N . ARG A 1 276 ? -0.887 -22.795 25.598 1.00 87.06 276 ARG A N 1
ATOM 2205 C CA . ARG A 1 276 ? -0.208 -22.670 26.893 1.00 87.06 276 ARG A CA 1
ATOM 2206 C C . ARG A 1 276 ? -0.365 -21.289 27.533 1.00 87.06 276 ARG A C 1
ATOM 2208 O O . ARG A 1 276 ? -0.442 -21.207 28.751 1.00 87.06 276 ARG A O 1
ATOM 2215 N N . TYR A 1 277 ? -0.388 -20.215 26.749 1.00 77.56 277 TYR A N 1
ATOM 2216 C CA . TYR A 1 277 ? -0.439 -18.853 27.288 1.00 77.56 277 TYR A CA 1
ATOM 2217 C C . TYR A 1 277 ? -1.868 -18.368 27.569 1.00 77.56 277 TYR A C 1
ATOM 2219 O O . TYR A 1 277 ? -2.107 -17.714 28.580 1.00 77.56 277 TYR A O 1
ATOM 2227 N N . PHE A 1 278 ? -2.823 -18.701 26.695 1.00 74.44 278 PHE A N 1
ATOM 2228 C CA . PHE A 1 278 ? -4.204 -18.217 26.786 1.00 74.44 278 PHE A CA 1
ATOM 2229 C C . PHE A 1 278 ? -5.187 -19.233 27.378 1.00 74.44 278 PHE A C 1
ATOM 2231 O O . PHE A 1 278 ? -6.214 -18.820 27.911 1.00 74.44 278 PHE A O 1
ATOM 2238 N N . PHE A 1 279 ? -4.905 -20.537 27.282 1.00 69.69 279 PHE A N 1
ATOM 2239 C CA . PHE A 1 279 ? -5.858 -21.596 27.641 1.00 69.69 279 PHE A CA 1
ATOM 2240 C C . PHE A 1 279 ? -5.359 -22.566 28.716 1.00 69.69 279 PHE A C 1
ATOM 2242 O O . PHE A 1 279 ? -6.164 -23.345 29.228 1.00 69.69 279 PHE A O 1
ATOM 2249 N N . SER A 1 280 ? -4.078 -22.538 29.101 1.00 55.97 280 SER A N 1
ATOM 2250 C CA . SER A 1 280 ? -3.673 -23.215 30.332 1.00 55.97 280 SER A CA 1
ATOM 2251 C C . SER A 1 280 ? -4.263 -22.446 31.513 1.00 55.97 280 SER A C 1
ATOM 2253 O O . SER A 1 280 ? -4.054 -21.231 31.603 1.00 55.97 280 SER A O 1
ATOM 2255 N N . PRO A 1 281 ? -4.968 -23.118 32.438 1.00 53.84 281 PRO A N 1
ATOM 2256 C CA . PRO A 1 281 ? -5.348 -22.488 33.683 1.00 53.84 281 PRO A CA 1
ATOM 2257 C C . PRO A 1 281 ? -4.049 -22.049 34.352 1.00 53.84 281 PRO A C 1
ATOM 2259 O O . PRO A 1 281 ? -3.183 -22.882 34.631 1.00 53.84 281 PRO A O 1
ATOM 2262 N N . LYS A 1 282 ? -3.885 -20.743 34.593 1.00 54.69 282 LYS A N 1
ATOM 2263 C CA . LYS A 1 282 ? -2.957 -20.317 35.636 1.00 54.69 282 LYS A CA 1
ATOM 2264 C C . LYS A 1 282 ? -3.343 -21.133 36.865 1.00 54.69 282 LYS A C 1
ATOM 2266 O O . LYS A 1 282 ? -4.496 -21.068 37.295 1.00 54.69 282 LYS A O 1
ATOM 2271 N N . LEU A 1 283 ? -2.392 -21.922 37.367 1.00 49.16 283 LEU A N 1
ATOM 2272 C CA . LEU A 1 283 ? -2.383 -22.370 38.750 1.00 49.16 283 LEU A CA 1
ATOM 2273 C C . LEU A 1 283 ? -2.910 -21.198 39.572 1.00 49.16 283 LEU A C 1
ATOM 2275 O O . LEU A 1 283 ? -2.344 -20.101 39.511 1.00 49.16 283 LEU A O 1
ATOM 2279 N N . ARG A 1 284 ? -4.051 -21.411 40.235 1.00 40.78 284 ARG A N 1
ATOM 2280 C CA . ARG A 1 284 ? -4.452 -20.580 41.360 1.00 40.78 284 ARG A CA 1
ATOM 2281 C C . ARG A 1 284 ? -3.200 -20.490 42.219 1.00 40.78 284 ARG A C 1
ATOM 2283 O O . ARG A 1 284 ? -2.742 -21.507 42.729 1.00 40.78 284 ARG A O 1
ATOM 2290 N N . VAL A 1 285 ? -2.602 -19.307 42.281 1.00 40.59 285 VAL A N 1
ATOM 2291 C CA . VAL A 1 285 ? -1.729 -18.986 43.398 1.00 40.59 285 VAL A CA 1
ATOM 2292 C C . VAL A 1 285 ? -2.704 -18.905 44.563 1.00 40.59 285 VAL A C 1
ATOM 2294 O O . VAL A 1 285 ? -3.435 -17.929 44.711 1.00 40.59 285 VAL A O 1
ATOM 2297 N N . GLU A 1 286 ? -2.874 -20.047 45.222 1.00 38.97 286 GLU A N 1
ATOM 2298 C CA . GLU A 1 286 ? -3.398 -20.115 46.573 1.00 38.97 286 GLU A CA 1
ATOM 2299 C C . GLU A 1 286 ? -2.395 -19.412 47.496 1.00 38.97 286 GLU A C 1
ATOM 2301 O O . GLU A 1 286 ? -1.186 -19.543 47.298 1.00 38.97 286 GLU A O 1
ATOM 2306 N N . SER A 1 287 ? -2.972 -18.683 48.460 1.00 37.12 287 SER A N 1
ATOM 2307 C CA . SER A 1 287 ? -2.393 -17.885 49.558 1.00 37.12 287 SER A CA 1
ATOM 2308 C C . SER A 1 287 ? -1.541 -16.676 49.181 1.00 37.12 287 SER A C 1
ATOM 2310 O O . SER A 1 287 ? -0.362 -16.863 48.811 1.00 37.12 287 SER A O 1
#